Protein AF-A0A3D0ZNX6-F1 (afdb_monomer_lite)

Secondary structure (DSSP, 8-state):
-HHHHHHHHHHHHHHHT-PPPPHHHHHHHHHHHHHHHHHHHHHHHHHHHHHHHHHHHHHHHHTHHHHHHHHHHHHHTTSHHHHHHSSTTTHHHHHHHHHHHHTTTSHHHHHHHHHHHHHHHHHHHHHHHHHHHHHHHHHHHHHHHHHHHHHHHSSTT-THHHHHHHHHHHHHHHHHHHHHHHHHHHHHHHHHHHHHHTT--SSHHHHHHHHHHHHHHHHHHHHHHTHHHHHHHHTT-S----

Sequence (242 aa):
YALMAIILLYTGIIIILRRKISSQLVVSVQYALPRIIIAIILITFSYPIGATIGSLGWTLFKSNWAIAESIFRDSFAGTAIADTLAQGGALRLWATMIPLISLTGTGPIFLLAIVAIVIIYLVAGLIFNFKAIIIYIKIILSILTAPLEFALGAVPGNDDKIKGWFMRMGKYTLTLFGMGIILPLGTIIAMFVALDYAVETAGVGVLLSMAMPIFIILYCFGIGIGMEKRIEDFMGTGQKKR

pLDDT: mean 74.08, std 14.45, range [34.47, 95.25]

Organism: NCBI:txid2053526

Structure (mmCIF, N/CA/C/O backbone):
data_AF-A0A3D0ZNX6-F1
#
_entry.id   AF-A0A3D0ZNX6-F1
#
loop_
_atom_site.group_PDB
_atom_site.id
_atom_site.type_symbol
_atom_site.label_atom_id
_atom_site.label_alt_id
_atom_site.label_comp_id
_atom_site.label_asym_id
_atom_site.label_entity_id
_atom_site.label_seq_id
_atom_site.pdbx_PDB_ins_code
_atom_site.Cartn_x
_atom_site.Cartn_y
_atom_site.Cartn_z
_atom_site.occupancy
_atom_site.B_iso_or_equiv
_atom_site.auth_seq_id
_atom_site.auth_comp_id
_atom_site.auth_asym_id
_atom_site.auth_atom_id
_atom_site.pdbx_PDB_model_num
ATOM 1 N N . TYR A 1 1 ? -28.488 2.470 8.999 1.00 50.84 1 TYR A N 1
ATOM 2 C CA . TYR A 1 1 ? -29.253 2.967 10.162 1.00 50.84 1 TYR A CA 1
ATOM 3 C C . TYR A 1 1 ? -30.216 1.930 10.736 1.00 50.84 1 TYR A C 1
ATOM 5 O O . TYR A 1 1 ? -30.032 1.586 11.893 1.00 50.84 1 TYR A O 1
ATOM 13 N N . ALA A 1 2 ? -31.145 1.350 9.962 1.00 69.44 2 ALA A N 1
ATOM 14 C CA . ALA A 1 2 ? -32.095 0.341 10.470 1.00 69.44 2 ALA A CA 1
ATOM 15 C C . ALA A 1 2 ? -31.433 -0.882 11.147 1.00 69.44 2 ALA A C 1
ATOM 17 O O . ALA A 1 2 ? -31.821 -1.270 12.241 1.00 69.44 2 ALA A O 1
ATOM 18 N N . LEU A 1 3 ? -30.367 -1.436 10.558 1.00 63.94 3 LEU A N 1
ATOM 19 C CA . LEU A 1 3 ? -29.654 -2.588 11.131 1.00 63.94 3 LEU A CA 1
ATOM 20 C C . LEU A 1 3 ? -28.901 -2.247 12.436 1.00 63.94 3 LEU A C 1
ATOM 22 O O . LEU A 1 3 ? -28.866 -3.043 13.365 1.00 63.94 3 LEU A O 1
ATOM 26 N N . MET A 1 4 ? -28.366 -1.027 12.536 1.00 48.16 4 MET A N 1
ATOM 27 C CA . MET A 1 4 ? -27.718 -0.497 13.748 1.00 48.16 4 MET A CA 1
ATOM 28 C C . MET A 1 4 ? -28.746 -0.245 14.862 1.00 48.16 4 MET A C 1
ATOM 30 O O . MET A 1 4 ? -28.495 -0.566 16.019 1.00 48.16 4 MET A O 1
ATOM 34 N N . ALA A 1 5 ? -29.933 0.253 14.499 1.00 72.31 5 ALA A N 1
ATOM 35 C CA . ALA A 1 5 ? -31.047 0.438 15.422 1.00 72.31 5 ALA A CA 1
ATOM 36 C C . ALA A 1 5 ? -31.546 -0.900 15.993 1.00 72.31 5 ALA A C 1
ATOM 38 O O . ALA A 1 5 ? -31.798 -0.986 17.189 1.00 72.31 5 ALA A O 1
ATOM 39 N N . ILE A 1 6 ? -31.613 -1.958 15.176 1.00 77.38 6 ILE A N 1
ATOM 40 C CA . ILE A 1 6 ? -32.002 -3.304 15.630 1.00 77.38 6 ILE A CA 1
ATOM 41 C C . ILE A 1 6 ? -30.975 -3.881 16.616 1.00 77.38 6 ILE A C 1
ATOM 43 O O . ILE A 1 6 ? -31.360 -4.441 17.640 1.00 77.38 6 ILE A O 1
ATOM 47 N N . ILE A 1 7 ? -29.675 -3.713 16.352 1.00 62.00 7 ILE A N 1
ATOM 48 C CA . ILE A 1 7 ? -28.613 -4.199 17.248 1.00 62.00 7 ILE A CA 1
ATOM 49 C C . ILE A 1 7 ? -28.631 -3.441 18.585 1.00 62.00 7 ILE A C 1
ATOM 51 O O . ILE A 1 7 ? -28.531 -4.079 19.629 1.00 62.00 7 ILE A O 1
ATOM 55 N N . LEU A 1 8 ? -28.810 -2.114 18.566 1.00 57.81 8 LEU A N 1
ATOM 56 C CA . LEU A 1 8 ? -28.917 -1.281 19.774 1.00 57.81 8 LEU A CA 1
ATOM 57 C C . LEU A 1 8 ? -30.192 -1.560 20.583 1.00 57.81 8 LEU A C 1
ATOM 59 O O . LEU A 1 8 ? -30.163 -1.553 21.812 1.00 57.81 8 LEU A O 1
ATOM 63 N N . LEU A 1 9 ? -31.305 -1.843 19.905 1.00 73.25 9 LEU A N 1
ATOM 64 C CA . LEU A 1 9 ? -32.550 -2.260 20.546 1.00 73.25 9 LEU A CA 1
ATOM 65 C C . LEU A 1 9 ? -32.371 -3.621 21.232 1.00 73.25 9 LEU A C 1
ATOM 67 O O . LEU A 1 9 ? -32.744 -3.782 22.390 1.00 73.25 9 LEU A O 1
ATOM 71 N N . TYR A 1 10 ? -31.746 -4.582 20.550 1.00 76.06 10 TYR A N 1
ATOM 72 C CA . TYR A 1 10 ? -31.490 -5.913 21.098 1.00 76.06 10 TYR A CA 1
ATOM 73 C C . TYR A 1 10 ? -30.548 -5.877 22.311 1.00 76.06 10 TYR A C 1
ATOM 75 O O . TYR A 1 10 ? -30.841 -6.490 23.340 1.00 76.06 10 TYR A O 1
ATOM 83 N N . THR A 1 11 ? -29.449 -5.119 22.240 1.00 56.16 11 THR A N 1
ATOM 84 C CA . THR A 1 11 ? -28.542 -4.947 23.385 1.00 56.16 11 THR A CA 1
ATOM 85 C C . THR A 1 11 ? -29.212 -4.191 24.534 1.00 56.16 11 THR A C 1
ATOM 87 O O . THR A 1 11 ? -29.047 -4.592 25.686 1.00 56.16 11 THR A O 1
ATOM 90 N N . GLY A 1 12 ? -30.039 -3.179 24.249 1.00 60.84 12 GLY A N 1
ATOM 91 C CA . GLY A 1 12 ? -30.856 -2.484 25.250 1.00 60.84 12 GLY A CA 1
ATOM 92 C C . GLY A 1 12 ? -31.850 -3.407 25.966 1.00 60.84 12 GLY A C 1
ATOM 93 O O . GLY A 1 12 ? -31.945 -3.378 27.192 1.00 60.84 12 GLY A O 1
ATOM 94 N N . ILE A 1 13 ? -32.526 -4.291 25.226 1.00 69.88 13 ILE A N 1
ATOM 95 C CA . ILE A 1 13 ? -33.452 -5.290 25.785 1.00 69.88 13 ILE A CA 1
ATOM 96 C C . ILE A 1 13 ? -32.710 -6.272 26.704 1.00 69.88 13 ILE A C 1
ATOM 98 O O . ILE A 1 13 ? -33.190 -6.572 27.797 1.00 69.88 13 ILE A O 1
ATOM 102 N N . ILE A 1 14 ? -31.514 -6.730 26.322 1.00 66.44 14 ILE A N 1
ATOM 103 C CA . ILE A 1 14 ? -30.692 -7.612 27.168 1.00 66.44 14 ILE A CA 1
ATOM 104 C C . ILE A 1 14 ? -30.277 -6.922 28.476 1.00 66.44 14 ILE A C 1
ATOM 106 O O . ILE A 1 14 ? -30.290 -7.562 29.530 1.00 66.44 14 ILE A O 1
ATOM 110 N N . ILE A 1 15 ? -29.943 -5.629 28.426 1.00 62.28 15 ILE A N 1
ATOM 111 C CA . ILE A 1 15 ? -29.580 -4.838 29.612 1.00 62.28 15 ILE A CA 1
ATOM 112 C C . ILE A 1 15 ? -30.784 -4.683 30.556 1.00 62.28 15 ILE A C 1
ATOM 114 O O . ILE A 1 15 ? -30.644 -4.860 31.769 1.00 62.28 15 ILE A O 1
ATOM 118 N N . ILE A 1 16 ? -31.975 -4.409 30.012 1.00 65.38 16 ILE A N 1
ATOM 119 C CA . ILE A 1 16 ? -33.221 -4.261 30.787 1.00 65.38 16 ILE A CA 1
ATOM 120 C C . ILE A 1 16 ? -33.618 -5.581 31.460 1.00 65.38 16 ILE A C 1
ATOM 122 O O . ILE A 1 16 ? -34.095 -5.580 32.594 1.00 65.38 16 ILE A O 1
ATOM 126 N N . LEU A 1 17 ? -33.370 -6.719 30.807 1.00 57.75 17 LEU A N 1
ATOM 127 C CA . LEU A 1 17 ? -33.814 -8.027 31.288 1.00 57.75 17 LEU A CA 1
ATOM 128 C C . LEU A 1 17 ? -33.032 -8.597 32.485 1.00 57.75 17 LEU A C 1
ATOM 130 O O . LEU A 1 17 ? -33.346 -9.715 32.886 1.00 57.75 17 LEU A O 1
ATOM 134 N N . ARG A 1 18 ? -32.063 -7.867 33.075 1.00 52.03 18 ARG A N 1
ATOM 135 C CA . ARG A 1 18 ? -31.345 -8.180 34.342 1.00 52.03 18 ARG A CA 1
ATOM 136 C C . ARG A 1 18 ? -31.265 -9.682 34.677 1.00 52.03 18 ARG A C 1
ATOM 138 O O . ARG A 1 18 ? -31.595 -10.130 35.779 1.00 52.03 18 ARG A O 1
ATOM 145 N N . ARG A 1 19 ? -30.835 -10.490 33.704 1.00 62.06 19 ARG A N 1
ATOM 146 C CA . ARG A 1 19 ? -30.757 -11.944 33.867 1.00 62.06 19 ARG A CA 1
ATOM 147 C C . ARG A 1 19 ? -29.716 -12.221 34.952 1.00 62.06 19 ARG A C 1
ATOM 149 O O . ARG A 1 19 ? -28.614 -11.689 34.865 1.00 62.06 19 ARG A O 1
ATOM 156 N N . LYS A 1 20 ? -30.085 -12.979 35.995 1.00 49.09 20 LYS A N 1
ATOM 157 C CA . LYS A 1 20 ? -29.263 -13.174 37.205 1.00 49.09 20 LYS A CA 1
ATOM 158 C C . LYS A 1 20 ? -27.831 -13.576 36.829 1.00 49.09 20 LYS A C 1
ATOM 160 O O . LYS A 1 20 ? -27.605 -14.594 36.183 1.00 49.09 20 LYS A O 1
ATOM 165 N N . ILE A 1 21 ? -26.894 -12.723 37.224 1.00 53.75 21 ILE A N 1
ATOM 166 C CA . ILE A 1 21 ? -25.475 -12.765 36.879 1.00 53.75 21 ILE A CA 1
ATOM 167 C C . ILE A 1 21 ? -24.771 -13.682 37.891 1.00 53.75 21 ILE A C 1
ATOM 169 O O . ILE A 1 21 ? -24.850 -13.441 39.094 1.00 53.75 21 ILE A O 1
ATOM 173 N N . SER A 1 22 ? -24.121 -14.756 37.425 1.00 54.88 22 SER A N 1
ATOM 174 C CA . SER A 1 22 ? -23.277 -15.614 38.272 1.00 54.88 22 SER A CA 1
ATOM 175 C C . SER A 1 22 ? -22.062 -14.831 38.792 1.00 54.88 22 SER A C 1
ATOM 177 O O . SER A 1 22 ? -21.595 -13.901 38.141 1.00 54.88 22 SER A O 1
ATOM 179 N N . SER A 1 23 ? -21.507 -15.202 39.951 1.00 54.50 23 SER A N 1
ATOM 180 C CA . SER A 1 23 ? -20.355 -14.512 40.575 1.00 54.50 23 SER A CA 1
ATOM 181 C C . SER A 1 23 ? -19.142 -14.331 39.631 1.00 54.50 23 SER A C 1
ATOM 183 O O . SER A 1 23 ? -18.467 -13.306 39.648 1.00 54.50 23 SER A O 1
ATOM 185 N N . GLN A 1 24 ? -18.924 -15.267 38.703 1.00 57.41 24 GLN A N 1
ATOM 186 C CA . GLN A 1 24 ? -17.874 -15.177 37.673 1.00 57.41 24 GLN A CA 1
ATOM 187 C C . GLN A 1 24 ? -18.108 -14.050 36.650 1.00 57.41 24 GLN A C 1
ATOM 189 O O . GLN A 1 24 ? -17.171 -13.482 36.091 1.00 57.41 24 GLN A O 1
ATOM 194 N N . LEU A 1 25 ? -19.367 -13.698 36.418 1.00 59.94 25 LEU A N 1
ATOM 195 C CA . LEU A 1 25 ? -19.798 -12.706 35.441 1.00 59.94 25 LEU A CA 1
ATOM 196 C C . LEU A 1 25 ? -19.647 -11.284 36.036 1.00 59.94 25 LEU A C 1
ATOM 198 O O . LEU A 1 25 ? -19.351 -10.345 35.307 1.00 59.94 25 LEU A O 1
ATOM 202 N N . VAL A 1 26 ? -19.669 -11.142 37.370 1.00 58.53 26 VAL A N 1
ATOM 203 C CA . VAL A 1 26 ? -19.284 -9.907 38.086 1.00 58.53 26 VAL A CA 1
ATOM 204 C C . VAL A 1 26 ? -17.797 -9.582 37.894 1.00 58.53 26 VAL A C 1
ATOM 206 O O . VAL A 1 26 ? -17.447 -8.431 37.642 1.00 58.53 26 VAL A O 1
ATOM 209 N N . VAL A 1 27 ? -16.925 -10.592 37.944 1.00 63.56 27 VAL A N 1
ATOM 210 C CA . VAL A 1 27 ? -15.477 -10.431 37.721 1.00 63.56 27 VAL A CA 1
ATOM 211 C C . VAL A 1 27 ? -15.177 -10.108 36.250 1.00 63.56 27 VAL A C 1
ATOM 213 O O . VAL A 1 27 ? -14.396 -9.207 35.955 1.00 63.56 27 VAL A O 1
ATOM 216 N N . SER A 1 28 ? -15.866 -10.764 35.310 1.00 68.12 28 SER A N 1
ATOM 217 C CA . SER A 1 28 ? -15.744 -10.468 33.873 1.00 68.12 28 SER A CA 1
ATOM 218 C C . SER A 1 28 ? -16.212 -9.048 33.512 1.00 68.12 28 SER A C 1
ATOM 220 O O . SER A 1 28 ? -15.553 -8.359 32.733 1.00 68.12 28 SER A O 1
ATOM 222 N N . VAL A 1 29 ? -17.296 -8.565 34.130 1.00 65.62 29 VAL A N 1
ATOM 223 C CA . VAL A 1 29 ? -17.786 -7.185 33.956 1.00 65.62 29 VAL A CA 1
ATOM 224 C C . VAL A 1 29 ? -16.805 -6.158 34.533 1.00 65.62 29 VAL A C 1
ATOM 226 O O . VAL A 1 29 ? -16.583 -5.118 33.915 1.00 65.62 29 VAL A O 1
ATOM 229 N N . GLN A 1 30 ? -16.163 -6.450 35.668 1.00 70.12 30 GLN A N 1
ATOM 230 C CA . GLN A 1 30 ? -15.133 -5.573 36.240 1.00 70.12 30 GLN A CA 1
ATOM 231 C C . GLN A 1 30 ? -13.901 -5.455 35.333 1.00 70.12 30 GLN A C 1
ATOM 233 O O . GLN A 1 30 ? -13.400 -4.350 35.132 1.00 70.12 30 GLN A O 1
ATOM 238 N N . TYR A 1 31 ? -13.458 -6.549 34.708 1.00 72.94 31 TYR A N 1
ATOM 239 C CA . TYR A 1 31 ? -12.389 -6.495 33.702 1.00 72.94 31 TYR A CA 1
ATOM 240 C C . TYR A 1 31 ? -12.813 -5.798 32.397 1.00 72.94 31 TYR A C 1
ATOM 242 O O . TYR A 1 31 ? -11.963 -5.291 31.665 1.00 72.94 31 TYR A O 1
ATOM 250 N N . ALA A 1 32 ? -14.116 -5.721 32.110 1.00 70.88 32 ALA A N 1
ATOM 251 C CA . ALA A 1 32 ? -14.643 -5.013 30.946 1.00 70.88 32 ALA A CA 1
ATOM 252 C C . ALA A 1 32 ? -14.723 -3.486 31.142 1.00 70.88 32 ALA A C 1
ATOM 254 O O . ALA A 1 32 ? -14.666 -2.752 30.156 1.00 70.88 32 ALA A O 1
ATOM 255 N N . LEU A 1 33 ? -14.801 -2.986 32.383 1.00 76.00 33 LEU A N 1
ATOM 256 C CA . LEU A 1 33 ? -14.947 -1.552 32.684 1.00 76.00 33 LEU A CA 1
ATOM 257 C C . LEU A 1 33 ? -13.854 -0.667 32.050 1.00 76.00 33 LEU A C 1
ATOM 259 O O . LEU A 1 33 ? -14.207 0.260 31.317 1.00 76.00 33 LEU A O 1
ATOM 263 N N . PRO A 1 34 ? -12.546 -0.949 32.231 1.00 78.44 34 PRO A N 1
ATOM 264 C CA . PRO A 1 34 ? -11.485 -0.159 31.599 1.00 78.44 34 PRO A CA 1
ATOM 265 C C . PRO A 1 34 ? -11.570 -0.169 30.068 1.00 78.44 34 PRO A C 1
ATOM 267 O O . PRO A 1 34 ? -11.257 0.815 29.399 1.00 78.44 34 PRO A O 1
ATOM 270 N N . ARG A 1 35 ? -12.026 -1.283 29.492 1.00 77.25 35 ARG A N 1
ATOM 271 C CA . ARG A 1 35 ? -12.114 -1.463 28.044 1.00 77.25 35 ARG A CA 1
ATOM 272 C C . ARG A 1 35 ? -13.291 -0.725 27.428 1.00 77.25 35 ARG A C 1
ATOM 274 O O . ARG A 1 35 ? -13.143 -0.169 26.344 1.00 77.25 35 ARG A O 1
ATOM 281 N N . ILE A 1 36 ? -14.434 -0.697 28.108 1.00 80.94 36 ILE A N 1
ATOM 282 C CA . ILE A 1 36 ? -15.599 0.081 27.676 1.00 80.94 36 ILE A CA 1
ATOM 283 C C . ILE A 1 36 ? -15.207 1.557 27.531 1.00 80.94 36 ILE A C 1
ATOM 285 O O . ILE A 1 36 ? -15.558 2.181 26.532 1.00 80.94 36 ILE A O 1
ATOM 289 N N . ILE A 1 37 ? -14.401 2.084 28.459 1.00 85.56 37 ILE A N 1
ATOM 290 C CA . ILE A 1 37 ? -13.878 3.457 28.389 1.00 85.56 37 ILE A CA 1
ATOM 291 C C . ILE A 1 37 ? -13.043 3.661 27.114 1.00 85.56 37 ILE A C 1
ATOM 293 O O . ILE A 1 37 ? -13.294 4.599 26.357 1.00 85.56 37 ILE A O 1
ATOM 297 N N . ILE A 1 38 ? -12.099 2.757 26.826 1.00 84.19 38 ILE A N 1
ATOM 298 C CA . ILE A 1 38 ? -11.270 2.820 25.608 1.00 84.19 38 ILE A CA 1
ATOM 299 C C . ILE A 1 38 ? -12.138 2.742 24.344 1.00 84.19 38 ILE A C 1
ATOM 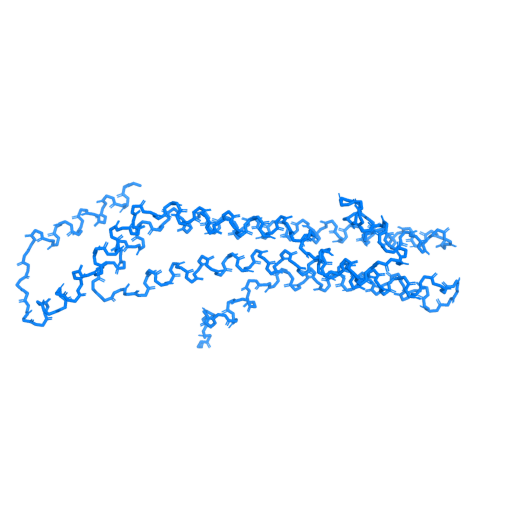301 O O . ILE A 1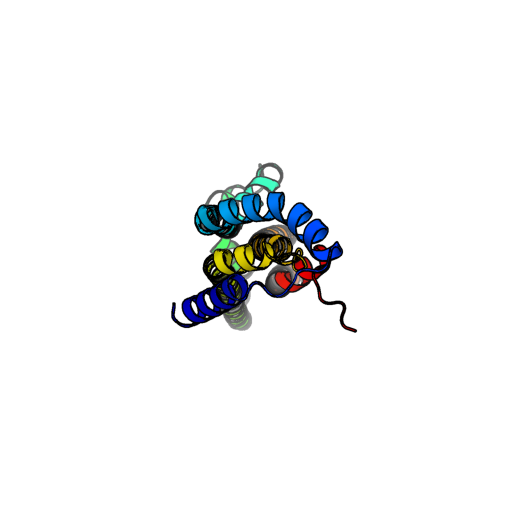 38 ? -11.924 3.498 23.397 1.00 84.19 38 ILE A O 1
ATOM 305 N N . ALA A 1 39 ? -13.136 1.860 24.320 1.00 85.12 39 ALA A N 1
ATOM 306 C CA . ALA A 1 39 ? -14.018 1.694 23.174 1.00 85.12 39 ALA A CA 1
ATOM 307 C C . ALA A 1 39 ? -14.881 2.937 22.912 1.00 85.12 39 ALA A C 1
ATOM 309 O O . ALA A 1 39 ? -15.035 3.321 21.759 1.00 85.12 39 AL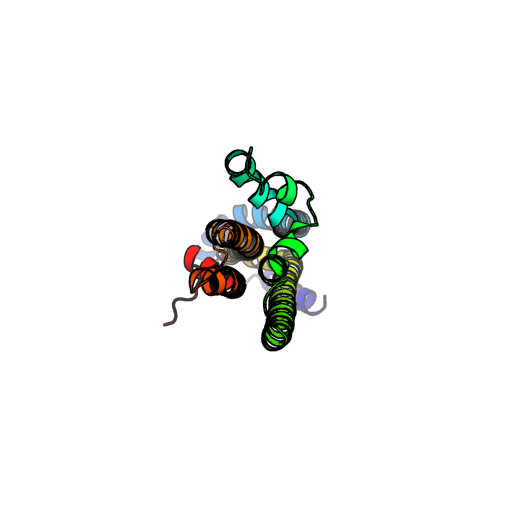A A O 1
ATOM 310 N N . ILE A 1 40 ? -15.396 3.606 23.947 1.00 85.31 40 ILE A N 1
ATOM 311 C CA . ILE A 1 40 ? -16.170 4.852 23.798 1.00 85.31 40 ILE A CA 1
ATOM 312 C C . ILE A 1 40 ? -15.311 5.960 23.175 1.00 85.31 40 ILE A C 1
ATOM 314 O O . ILE A 1 40 ? -15.753 6.657 22.255 1.00 85.31 40 ILE A O 1
ATOM 318 N N . ILE A 1 41 ? -14.061 6.088 23.624 1.00 89.19 41 ILE A N 1
ATOM 319 C CA . ILE A 1 41 ? -13.098 7.021 23.029 1.00 89.19 41 ILE A CA 1
ATOM 320 C C . ILE A 1 41 ? -12.858 6.645 21.559 1.00 89.19 41 ILE A C 1
ATOM 322 O O . ILE A 1 41 ? -13.001 7.491 20.676 1.00 89.19 41 ILE A O 1
ATOM 326 N N . LEU A 1 42 ? -12.578 5.371 21.269 1.00 89.31 42 LEU A N 1
ATOM 327 C CA . LEU A 1 42 ? -12.341 4.889 19.905 1.00 89.31 42 LEU A CA 1
ATOM 328 C C . LEU A 1 42 ? -13.549 5.064 18.982 1.00 89.31 42 LEU A C 1
ATOM 330 O O . LEU A 1 42 ? -13.359 5.375 17.813 1.00 89.31 42 LEU A O 1
ATOM 334 N N . ILE A 1 43 ? -14.779 4.904 19.471 1.00 88.06 43 ILE A N 1
ATOM 335 C CA . ILE A 1 43 ? -16.003 5.151 18.696 1.00 88.06 43 ILE A CA 1
ATOM 336 C C . ILE A 1 43 ? -16.058 6.619 18.269 1.00 88.06 43 ILE A C 1
ATOM 338 O O . ILE A 1 43 ? -16.267 6.906 17.090 1.00 88.06 43 ILE A O 1
ATOM 342 N N . THR A 1 44 ? -15.801 7.533 19.205 1.00 90.56 44 THR A N 1
ATOM 343 C CA . THR A 1 44 ? -15.838 8.984 18.968 1.00 90.56 44 THR A CA 1
ATOM 344 C C . THR A 1 44 ? -14.745 9.421 17.988 1.00 90.56 44 THR A C 1
ATOM 346 O O . THR A 1 44 ? -15.001 10.195 17.069 1.00 90.56 44 THR A O 1
ATOM 349 N N . PHE A 1 45 ? -13.537 8.866 18.126 1.00 92.00 45 PHE A N 1
ATOM 350 C CA . PHE A 1 45 ? -12.388 9.171 17.265 1.00 92.00 45 PHE A CA 1
ATOM 351 C C . PHE A 1 45 ? -12.228 8.231 16.061 1.00 92.00 45 PHE A C 1
ATOM 353 O O . PHE A 1 45 ? -11.249 8.341 15.322 1.00 92.00 45 PHE A O 1
ATOM 360 N N . SER A 1 46 ? -13.182 7.334 15.816 1.00 89.31 46 SER A N 1
ATOM 361 C CA . SER A 1 46 ? -13.075 6.303 14.776 1.00 89.31 46 SER A CA 1
ATOM 362 C C . SER A 1 46 ? -12.881 6.889 13.380 1.00 89.31 46 SER A C 1
ATOM 364 O O . SER A 1 46 ? -12.015 6.434 12.633 1.00 89.31 46 SER A O 1
ATOM 366 N N . TYR A 1 47 ? -13.644 7.932 13.046 1.00 91.12 47 TYR A N 1
ATOM 367 C CA . TYR A 1 47 ? -13.549 8.605 11.758 1.00 91.12 47 TYR A CA 1
ATOM 368 C C . TYR A 1 47 ? -12.227 9.373 11.602 1.00 91.12 47 TYR A C 1
ATOM 370 O O . TYR A 1 47 ? -11.535 9.105 10.623 1.00 91.12 47 TYR A O 1
ATOM 378 N N . PRO A 1 48 ? -11.801 10.241 12.546 1.00 94.44 48 PRO A N 1
ATOM 379 C CA . PRO A 1 48 ? -10.482 10.871 12.482 1.00 94.44 48 PRO A CA 1
ATOM 380 C C . PRO A 1 48 ? -9.323 9.877 12.344 1.00 94.44 48 PRO A C 1
ATOM 382 O O . PRO A 1 48 ? -8.491 10.042 11.458 1.00 94.44 48 PRO A O 1
ATOM 385 N N . ILE A 1 49 ? -9.280 8.823 13.167 1.00 93.94 49 ILE A N 1
ATOM 386 C CA . ILE A 1 49 ? -8.204 7.816 13.130 1.00 93.94 49 ILE A CA 1
ATOM 387 C C . ILE A 1 49 ? -8.239 7.040 11.810 1.00 93.94 49 ILE A C 1
ATOM 389 O O . ILE A 1 49 ? -7.217 6.816 11.166 1.00 93.94 49 ILE A O 1
ATOM 393 N N . GLY A 1 50 ? -9.429 6.621 11.390 1.00 93.88 50 GLY A N 1
ATOM 394 C CA . GLY A 1 50 ? -9.610 5.922 10.129 1.00 93.88 50 GLY A CA 1
ATOM 395 C C . GLY A 1 50 ? -9.174 6.768 8.932 1.00 93.88 50 GLY A C 1
ATOM 396 O O . GLY A 1 50 ? -8.446 6.284 8.064 1.00 93.88 50 GLY A O 1
ATOM 397 N N . ALA A 1 51 ? -9.576 8.039 8.910 1.00 93.56 51 ALA A N 1
ATOM 398 C CA . ALA A 1 51 ? -9.255 8.985 7.851 1.00 93.56 51 ALA A CA 1
ATOM 399 C C . ALA A 1 51 ? -7.759 9.307 7.790 1.00 93.56 51 ALA A C 1
ATOM 401 O O . ALA A 1 51 ? -7.230 9.392 6.686 1.00 93.56 51 ALA A O 1
ATOM 402 N N . THR A 1 52 ? -7.062 9.438 8.925 1.00 95.25 52 THR A N 1
ATOM 403 C CA . THR A 1 52 ? -5.606 9.673 8.936 1.00 95.25 52 THR A CA 1
ATOM 404 C C . THR A 1 52 ? -4.825 8.463 8.437 1.00 95.25 52 THR A C 1
ATOM 406 O O . THR A 1 52 ? -3.903 8.617 7.640 1.00 95.25 52 THR A O 1
ATOM 409 N N . ILE A 1 53 ? -5.212 7.247 8.832 1.00 94.94 53 ILE A N 1
ATOM 410 C CA . ILE A 1 53 ? -4.578 6.022 8.323 1.00 94.94 53 ILE A CA 1
ATOM 411 C C . ILE A 1 53 ? -4.854 5.864 6.819 1.00 94.94 53 ILE A C 1
ATOM 413 O O . ILE A 1 53 ? -3.947 5.576 6.038 1.00 94.94 53 ILE A O 1
ATOM 417 N N . GLY A 1 54 ? -6.097 6.097 6.391 1.00 93.88 54 GLY A N 1
ATOM 418 C CA . GLY A 1 54 ? -6.476 6.015 4.983 1.00 93.88 54 GLY A CA 1
ATOM 419 C C . GLY A 1 54 ? -5.804 7.076 4.111 1.00 93.88 54 GLY A C 1
ATOM 420 O O . GLY A 1 54 ? -5.342 6.766 3.009 1.00 93.88 54 GLY A O 1
ATOM 421 N N . SER A 1 55 ? -5.706 8.315 4.599 1.00 93.38 55 SER A N 1
ATOM 422 C CA . SER A 1 55 ? -5.022 9.400 3.893 1.00 93.38 55 SER A CA 1
ATOM 423 C C . SER A 1 55 ? -3.519 9.155 3.821 1.00 93.38 55 SER A C 1
ATOM 425 O O . SER A 1 55 ? -2.931 9.398 2.767 1.00 93.38 55 SER A O 1
ATOM 427 N N . LEU A 1 56 ? -2.912 8.594 4.872 1.00 93.44 56 LEU A N 1
ATOM 428 C CA . LEU A 1 56 ? -1.519 8.156 4.859 1.00 93.44 56 LEU A CA 1
ATOM 429 C C . LEU A 1 56 ? -1.300 7.093 3.779 1.00 93.44 56 LEU A C 1
ATOM 431 O O . LEU A 1 56 ? -0.430 7.266 2.932 1.00 93.44 56 LEU A O 1
ATOM 435 N N . GLY A 1 57 ? -2.122 6.040 3.743 1.00 90.75 57 GLY A N 1
ATOM 436 C CA . GLY A 1 57 ? -2.005 4.982 2.733 1.00 90.75 57 GLY A CA 1
ATOM 437 C C . GLY A 1 57 ? -2.117 5.504 1.301 1.00 90.75 57 GLY A C 1
ATOM 438 O O . GLY A 1 57 ? -1.330 5.127 0.433 1.00 90.75 57 GLY A O 1
ATOM 439 N N . TRP A 1 58 ? -3.050 6.424 1.054 1.00 90.88 58 TRP A N 1
ATOM 440 C CA . TRP A 1 58 ? -3.215 7.034 -0.264 1.00 90.88 58 TRP A CA 1
ATOM 441 C C . TRP A 1 58 ? -2.084 8.001 -0.632 1.00 90.88 58 TRP A C 1
ATOM 443 O O . TRP A 1 58 ? -1.618 8.006 -1.771 1.00 90.88 58 TRP A O 1
ATOM 453 N N . THR A 1 59 ? -1.614 8.797 0.328 1.00 90.12 59 THR A N 1
ATOM 454 C CA . THR A 1 59 ? -0.484 9.715 0.128 1.00 90.12 59 THR A CA 1
ATOM 455 C C . THR A 1 59 ? 0.783 8.930 -0.174 1.00 90.12 59 THR A C 1
ATOM 457 O O . THR A 1 59 ? 1.475 9.246 -1.131 1.00 90.12 59 THR A O 1
ATOM 460 N N . LEU A 1 60 ? 1.043 7.848 0.560 1.00 88.75 60 LEU A N 1
ATOM 461 C CA . LEU A 1 60 ? 2.164 6.946 0.303 1.00 88.75 60 LEU A CA 1
ATOM 462 C C . LEU A 1 60 ? 2.089 6.300 -1.088 1.00 88.75 60 LEU A C 1
ATOM 464 O O . LEU A 1 60 ? 3.109 6.176 -1.761 1.00 88.75 60 LEU A O 1
ATOM 468 N N . PHE A 1 61 ? 0.889 5.936 -1.549 1.00 87.06 61 PHE A N 1
ATOM 469 C CA . PHE A 1 61 ? 0.692 5.422 -2.905 1.00 87.06 61 PHE A CA 1
ATOM 470 C C . PHE A 1 61 ? 0.949 6.484 -3.981 1.00 87.06 61 PHE A C 1
ATOM 472 O O . PHE A 1 61 ? 1.593 6.186 -4.980 1.00 87.06 61 PHE A O 1
ATOM 479 N N . LYS A 1 62 ? 0.482 7.724 -3.792 1.00 84.38 62 LYS A N 1
ATOM 480 C CA . LYS A 1 62 ? 0.694 8.817 -4.758 1.00 84.38 62 LYS A CA 1
ATOM 481 C C . LYS A 1 62 ? 2.125 9.353 -4.767 1.00 84.38 62 LYS A C 1
ATOM 483 O O . LYS A 1 62 ? 2.617 9.737 -5.823 1.00 84.38 62 LYS A O 1
ATOM 488 N N . SER A 1 63 ? 2.777 9.377 -3.610 1.00 84.00 63 SER A N 1
ATOM 489 C CA . SER A 1 63 ? 4.155 9.844 -3.439 1.00 84.00 63 SER A CA 1
ATOM 490 C C . SER A 1 63 ? 5.191 8.758 -3.724 1.00 84.00 63 SER A C 1
ATOM 492 O O . SER A 1 63 ? 6.384 9.015 -3.589 1.00 84.00 63 SER A O 1
ATOM 494 N N . ASN A 1 64 ? 4.767 7.556 -4.129 1.00 81.00 64 ASN A N 1
ATOM 495 C CA . ASN A 1 64 ? 5.641 6.416 -4.405 1.00 81.00 64 ASN A CA 1
ATOM 496 C C . ASN A 1 64 ? 6.827 6.756 -5.317 1.00 81.00 64 ASN A C 1
ATOM 498 O O . ASN A 1 64 ? 7.934 6.274 -5.096 1.00 81.00 64 ASN A O 1
ATOM 502 N N . TRP A 1 65 ? 6.593 7.601 -6.317 1.00 75.25 65 TRP A N 1
ATOM 503 C CA . TRP A 1 65 ? 7.587 7.997 -7.294 1.00 75.25 65 TRP A CA 1
ATOM 504 C C . TRP A 1 65 ? 8.657 8.899 -6.681 1.00 75.25 65 TRP A C 1
ATOM 506 O O . TRP A 1 65 ? 9.841 8.614 -6.802 1.00 75.25 65 TRP A O 1
ATOM 516 N N . ALA A 1 66 ? 8.233 9.929 -5.947 1.00 79.06 66 ALA A N 1
ATOM 517 C CA . ALA A 1 66 ? 9.137 10.833 -5.242 1.00 79.06 66 ALA A CA 1
ATOM 518 C C . ALA A 1 66 ? 9.945 10.096 -4.163 1.00 79.06 66 ALA A C 1
ATOM 520 O O . ALA A 1 66 ? 11.133 10.352 -3.990 1.00 79.06 66 ALA A O 1
ATOM 521 N N . ILE A 1 67 ? 9.316 9.145 -3.463 1.00 81.62 67 ILE A N 1
ATOM 522 C CA . ILE A 1 67 ? 9.992 8.306 -2.468 1.00 81.62 67 ILE A CA 1
ATOM 523 C C . ILE A 1 67 ? 11.071 7.458 -3.147 1.00 81.62 67 ILE A C 1
ATOM 525 O O . ILE A 1 67 ? 12.218 7.473 -2.708 1.00 81.62 67 ILE A O 1
ATOM 529 N N . ALA A 1 68 ? 10.734 6.755 -4.229 1.00 78.19 68 ALA A N 1
ATOM 530 C CA . ALA A 1 68 ? 11.701 5.936 -4.948 1.00 78.19 68 ALA A CA 1
ATOM 531 C C . ALA A 1 68 ? 12.847 6.775 -5.526 1.00 78.19 68 ALA A C 1
ATOM 533 O O . ALA A 1 68 ? 14.002 6.421 -5.339 1.00 78.19 68 ALA A O 1
ATOM 534 N N . GLU A 1 69 ? 12.560 7.917 -6.147 1.00 73.62 69 GLU A N 1
ATOM 535 C CA . GLU A 1 69 ? 13.591 8.825 -6.657 1.00 73.62 69 GLU A CA 1
ATOM 536 C C . GLU A 1 69 ? 14.522 9.315 -5.541 1.00 73.62 69 GLU A C 1
ATOM 538 O O . GLU A 1 69 ? 15.741 9.252 -5.682 1.00 73.62 69 GLU A O 1
ATOM 543 N N . SER A 1 70 ? 13.967 9.728 -4.397 1.00 76.75 70 SER A N 1
ATOM 544 C CA . SER A 1 70 ? 14.758 10.245 -3.275 1.00 76.75 70 SER A CA 1
ATOM 545 C C . SER A 1 70 ? 15.759 9.233 -2.706 1.00 76.75 70 SER A C 1
ATOM 547 O O . SER A 1 70 ? 16.837 9.634 -2.280 1.00 76.75 70 SER A O 1
ATOM 549 N N . ILE A 1 71 ? 15.438 7.933 -2.738 1.00 79.88 71 ILE A N 1
ATOM 550 C CA . ILE A 1 71 ? 16.314 6.862 -2.232 1.00 79.88 71 ILE A CA 1
ATOM 551 C C . ILE A 1 71 ? 17.542 6.677 -3.126 1.00 79.88 71 ILE A C 1
ATOM 553 O O . ILE A 1 71 ? 18.620 6.361 -2.631 1.00 79.88 71 ILE A O 1
ATOM 557 N N . PHE A 1 72 ? 17.388 6.873 -4.433 1.00 72.69 72 PHE A N 1
ATOM 558 C CA . PHE A 1 72 ? 18.454 6.632 -5.403 1.00 72.69 72 PHE A CA 1
ATOM 559 C C . PHE A 1 72 ? 19.076 7.930 -5.942 1.00 72.69 72 PHE A C 1
ATOM 561 O O . PHE A 1 72 ? 20.007 7.860 -6.738 1.00 72.69 72 PHE A O 1
ATOM 568 N N . ARG A 1 73 ? 18.615 9.113 -5.505 1.00 72.44 73 ARG A N 1
ATOM 569 C CA . ARG A 1 73 ? 19.053 10.425 -6.019 1.00 72.44 73 ARG A CA 1
ATOM 570 C C . ARG A 1 73 ? 20.573 10.576 -6.058 1.00 72.44 73 ARG A C 1
ATOM 572 O O . ARG A 1 73 ? 21.120 10.991 -7.074 1.00 72.44 73 ARG A O 1
ATOM 579 N N . ASP A 1 74 ? 21.245 10.187 -4.979 1.00 72.12 74 ASP A N 1
ATOM 580 C CA . ASP A 1 74 ? 22.704 10.282 -4.878 1.00 72.12 74 ASP A CA 1
ATOM 581 C C . ASP A 1 74 ? 23.407 9.208 -5.722 1.00 72.12 74 ASP A C 1
ATOM 583 O O . ASP A 1 74 ? 24.479 9.455 -6.264 1.00 72.12 74 ASP A O 1
ATOM 587 N N . SER A 1 75 ? 22.779 8.042 -5.912 1.00 70.62 75 SER A N 1
ATOM 588 C CA . SER A 1 75 ? 23.258 6.999 -6.831 1.00 70.62 75 SER A CA 1
ATOM 589 C C . SER A 1 75 ? 23.153 7.408 -8.302 1.00 70.62 75 SER A C 1
ATOM 591 O O . SER A 1 75 ? 23.861 6.855 -9.138 1.00 70.62 75 SER A O 1
ATOM 593 N N . PHE A 1 76 ? 22.282 8.365 -8.628 1.00 63.47 76 PHE A N 1
ATOM 594 C CA . PHE A 1 76 ? 22.117 8.873 -9.988 1.00 63.47 76 PHE A CA 1
ATOM 595 C C . PHE A 1 76 ? 22.947 10.121 -10.282 1.00 63.47 76 PHE A C 1
ATOM 597 O O . PHE A 1 76 ? 23.108 10.453 -11.456 1.00 63.47 76 PHE A O 1
ATOM 604 N N . ALA A 1 77 ? 23.466 10.816 -9.267 1.00 64.75 77 ALA A N 1
ATOM 605 C CA . ALA A 1 77 ? 24.200 12.065 -9.442 1.00 64.75 77 ALA A CA 1
ATOM 606 C C . ALA A 1 77 ? 25.366 11.903 -10.442 1.00 64.75 77 ALA A C 1
ATOM 608 O O . ALA A 1 77 ? 26.242 11.062 -10.264 1.00 64.75 77 ALA A O 1
ATOM 609 N N . GLY A 1 78 ? 25.365 12.703 -11.517 1.00 62.84 78 GLY A N 1
ATOM 610 C CA . GLY A 1 78 ? 26.401 12.675 -12.562 1.00 62.84 78 GLY A CA 1
ATOM 611 C C . GLY A 1 78 ? 26.212 11.624 -13.665 1.00 62.84 78 GLY A C 1
ATOM 612 O O . GLY A 1 78 ? 27.035 11.548 -14.573 1.00 62.84 78 GLY A O 1
ATOM 613 N N . THR A 1 79 ? 25.135 10.836 -13.629 1.00 64.19 79 THR A N 1
ATOM 614 C CA . THR A 1 79 ? 24.763 9.917 -14.719 1.00 64.19 79 THR A CA 1
ATOM 615 C C . THR A 1 79 ? 23.786 10.592 -15.689 1.00 64.19 79 THR A C 1
ATOM 617 O O . THR A 1 79 ? 23.012 11.458 -15.282 1.00 64.19 79 THR A O 1
ATOM 620 N N . ALA A 1 80 ? 23.728 10.149 -16.954 1.00 58.72 80 ALA A N 1
ATOM 621 C CA . ALA A 1 80 ? 22.718 10.601 -17.933 1.00 58.72 80 ALA A CA 1
ATOM 622 C C . ALA A 1 80 ? 21.255 10.364 -17.470 1.00 58.72 80 ALA A C 1
ATOM 624 O O . ALA A 1 80 ? 20.295 10.882 -18.042 1.00 58.72 80 ALA A O 1
ATOM 625 N N . ILE A 1 81 ? 21.091 9.582 -16.401 1.00 57.03 81 ILE A N 1
ATOM 626 C CA . ILE A 1 81 ? 19.833 9.240 -15.744 1.00 57.03 81 ILE A CA 1
ATOM 627 C C . ILE A 1 81 ? 19.341 10.395 -14.858 1.00 57.03 81 ILE A C 1
ATOM 629 O O . ILE A 1 81 ? 18.133 10.589 -14.751 1.00 57.03 81 ILE A O 1
ATOM 633 N N . ALA A 1 82 ? 20.244 11.194 -14.271 1.00 58.09 82 ALA A N 1
ATOM 634 C CA . ALA A 1 82 ? 19.911 12.266 -13.325 1.00 58.09 82 ALA A CA 1
ATOM 635 C C . ALA A 1 82 ? 18.974 13.327 -13.925 1.00 58.09 82 ALA A C 1
ATOM 637 O O . ALA A 1 82 ? 17.960 13.667 -13.316 1.00 58.09 82 ALA A O 1
ATOM 638 N N . ASP A 1 83 ? 19.265 13.784 -15.146 1.00 55.41 83 ASP A N 1
ATOM 639 C CA . ASP A 1 83 ? 18.467 14.801 -15.850 1.00 55.41 83 ASP A CA 1
ATOM 640 C C . ASP A 1 83 ? 17.123 14.254 -16.356 1.00 55.41 83 ASP A C 1
ATOM 642 O O . ASP A 1 83 ? 16.133 14.984 -16.467 1.00 55.41 83 ASP A O 1
ATOM 646 N N . THR A 1 84 ? 17.066 12.947 -16.631 1.00 55.78 84 THR A N 1
ATOM 647 C CA . THR A 1 84 ? 15.830 12.254 -17.024 1.00 55.78 84 THR A CA 1
ATOM 648 C C . THR A 1 84 ? 14.934 12.001 -15.809 1.00 55.78 84 THR A C 1
ATOM 650 O O . THR A 1 84 ? 13.706 12.032 -15.925 1.00 55.78 84 THR A O 1
ATOM 653 N N . LEU A 1 85 ? 15.533 11.785 -14.632 1.00 54.53 85 LEU A N 1
ATOM 654 C CA . LEU A 1 85 ? 14.809 11.563 -13.386 1.00 54.53 85 LEU A CA 1
ATOM 655 C C . LEU A 1 85 ? 14.234 12.862 -12.793 1.00 54.53 85 LEU A C 1
ATOM 657 O O . LEU A 1 85 ? 13.088 12.877 -12.347 1.00 54.53 85 LEU A O 1
ATOM 661 N N . ALA A 1 86 ? 14.985 13.964 -12.873 1.00 52.06 86 ALA A N 1
ATOM 662 C CA . ALA A 1 86 ? 14.626 15.258 -12.286 1.00 52.06 86 ALA A CA 1
ATOM 663 C C . ALA A 1 86 ? 13.374 15.932 -12.899 1.00 52.06 86 ALA A C 1
ATOM 665 O O . ALA A 1 86 ? 12.798 16.838 -12.298 1.00 52.06 86 ALA A O 1
ATOM 666 N N . GLN A 1 87 ? 12.901 15.492 -14.072 1.00 54.16 87 GLN A N 1
ATOM 667 C CA . GLN A 1 87 ? 11.712 16.037 -14.751 1.00 54.16 87 GLN A CA 1
ATOM 668 C C . GLN A 1 87 ? 10.394 15.372 -14.304 1.00 54.16 87 GLN A C 1
ATOM 670 O O . GLN A 1 87 ? 9.521 15.098 -15.131 1.00 54.16 87 GLN A O 1
ATOM 675 N N . GLY A 1 88 ? 10.259 15.082 -13.002 1.00 52.84 88 GLY A N 1
ATOM 676 C CA . GLY A 1 88 ? 9.114 14.434 -12.342 1.00 52.84 88 GLY A CA 1
ATOM 677 C C . GLY A 1 88 ? 7.781 14.544 -13.099 1.00 52.84 88 GLY A C 1
ATOM 678 O O . GLY A 1 88 ? 7.112 15.573 -13.087 1.00 52.84 88 GLY A O 1
ATOM 679 N N . GLY A 1 89 ? 7.415 13.456 -13.786 1.00 49.66 89 GLY A N 1
ATOM 680 C CA . GLY A 1 89 ? 6.329 13.398 -14.776 1.00 49.66 89 GLY A CA 1
ATOM 681 C C . GLY A 1 89 ? 6.779 12.735 -16.081 1.00 49.66 89 GLY A C 1
ATOM 682 O O . GLY A 1 89 ? 6.080 11.863 -16.602 1.00 49.66 89 GLY A O 1
ATOM 683 N N . ALA A 1 90 ? 7.997 13.050 -16.526 1.00 43.72 90 ALA A N 1
ATOM 684 C CA . ALA A 1 90 ? 8.645 12.490 -17.708 1.00 43.72 90 ALA A CA 1
ATOM 685 C C . ALA A 1 90 ? 8.962 10.992 -17.553 1.00 43.72 90 ALA A C 1
ATOM 687 O O . ALA A 1 90 ? 8.628 10.214 -18.435 1.00 43.72 90 ALA A O 1
ATOM 688 N N . LEU A 1 91 ? 9.471 10.524 -16.411 1.00 48.88 91 LEU A N 1
ATOM 689 C CA . LEU A 1 91 ? 9.819 9.106 -16.210 1.00 48.88 91 LEU A CA 1
ATOM 690 C C . LEU A 1 91 ? 8.681 8.099 -16.460 1.00 48.88 91 LEU A C 1
ATOM 692 O O . LEU A 1 91 ? 8.941 6.978 -16.887 1.00 48.88 91 LEU A O 1
ATOM 696 N N . ARG A 1 92 ? 7.419 8.485 -16.223 1.00 51.19 92 ARG A N 1
ATOM 697 C CA . ARG A 1 92 ? 6.247 7.608 -16.428 1.00 51.19 92 ARG A CA 1
ATOM 698 C C . ARG A 1 92 ? 6.004 7.302 -17.907 1.00 51.19 92 ARG A C 1
ATOM 700 O O . ARG A 1 92 ? 5.443 6.261 -18.219 1.00 51.19 92 ARG A O 1
ATOM 707 N N . LEU A 1 93 ? 6.431 8.204 -18.789 1.00 47.16 93 LEU A N 1
ATOM 708 C CA . LEU A 1 93 ? 6.402 8.042 -20.240 1.00 47.16 93 LEU A CA 1
ATOM 709 C C . LEU A 1 93 ? 7.768 7.568 -20.749 1.00 47.16 93 LEU A C 1
ATOM 711 O O . LEU A 1 93 ? 7.838 6.618 -21.517 1.00 47.16 93 LEU A O 1
ATOM 715 N N . TRP A 1 94 ? 8.864 8.135 -20.250 1.00 43.16 94 TRP A N 1
ATOM 716 C CA . TRP A 1 94 ? 10.225 7.812 -20.673 1.00 43.16 94 TRP A CA 1
ATOM 717 C C . TRP A 1 94 ? 10.626 6.366 -20.349 1.00 43.16 94 TRP A C 1
ATOM 719 O O . TRP A 1 94 ? 11.146 5.698 -21.234 1.00 43.16 94 TRP A O 1
ATOM 729 N N . ALA A 1 95 ? 10.290 5.814 -19.175 1.00 50.47 95 ALA A N 1
ATOM 730 C CA . ALA A 1 95 ? 10.571 4.406 -18.849 1.00 50.47 95 ALA A CA 1
ATOM 731 C C . ALA A 1 95 ? 9.759 3.414 -19.707 1.00 50.47 95 ALA A C 1
ATOM 733 O O . ALA A 1 95 ? 10.234 2.323 -20.013 1.00 50.47 95 ALA A O 1
ATOM 734 N N . THR A 1 96 ? 8.558 3.805 -20.153 1.00 50.19 96 THR A N 1
ATOM 735 C CA . THR A 1 96 ? 7.768 3.028 -21.130 1.00 50.19 96 THR A CA 1
ATOM 736 C C . THR A 1 96 ? 8.250 3.206 -22.575 1.00 50.19 96 THR A C 1
ATOM 738 O O . THR A 1 96 ? 7.881 2.415 -23.438 1.00 50.19 96 THR A O 1
ATOM 741 N N . MET A 1 97 ? 9.088 4.218 -22.835 1.00 48.84 97 MET A N 1
ATOM 742 C CA . MET A 1 97 ? 9.658 4.570 -24.143 1.00 48.84 97 MET A CA 1
ATOM 743 C C . MET A 1 97 ? 11.143 4.200 -24.276 1.00 48.84 97 MET A C 1
ATOM 745 O O . MET A 1 97 ? 11.721 4.417 -25.334 1.00 48.84 97 MET A O 1
ATOM 749 N N . ILE A 1 98 ? 11.763 3.590 -23.262 1.00 54.62 98 ILE A N 1
ATOM 750 C CA . ILE A 1 98 ? 13.123 3.032 -23.350 1.00 54.62 98 ILE A CA 1
ATOM 751 C C . ILE A 1 98 ? 13.306 2.103 -24.569 1.00 54.62 98 ILE A C 1
ATOM 753 O O . ILE A 1 98 ? 14.341 2.213 -25.224 1.00 54.62 98 ILE A O 1
ATOM 757 N N . PRO A 1 99 ? 12.316 1.276 -24.975 1.00 52.31 99 PRO A N 1
ATOM 758 C CA . PRO A 1 99 ? 12.415 0.554 -26.239 1.00 52.31 99 PRO A CA 1
ATOM 759 C C . PRO A 1 99 ? 12.487 1.496 -27.455 1.00 52.31 99 PRO A C 1
ATOM 761 O O . PRO A 1 99 ? 13.235 1.225 -28.381 1.00 52.31 99 PRO A O 1
ATOM 764 N N . LEU A 1 100 ? 11.762 2.625 -27.478 1.00 50.53 100 LEU A N 1
ATOM 765 C CA . LEU A 1 100 ? 11.730 3.535 -28.638 1.00 50.53 100 LEU A CA 1
ATOM 766 C C . LEU A 1 100 ? 13.098 4.150 -28.966 1.00 50.53 100 LEU A C 1
ATOM 768 O O . LEU A 1 100 ? 13.375 4.390 -30.140 1.00 50.53 100 LEU A O 1
ATOM 772 N N . ILE A 1 101 ? 13.944 4.397 -27.963 1.00 50.06 101 ILE A N 1
ATOM 773 C CA . ILE A 1 101 ? 15.265 5.011 -28.171 1.00 50.06 101 ILE A CA 1
ATOM 774 C C . ILE A 1 101 ? 16.210 4.032 -28.887 1.00 50.06 101 ILE A C 1
ATOM 776 O O . ILE A 1 101 ? 16.939 4.447 -29.786 1.00 50.06 101 ILE A O 1
ATOM 780 N N . SER A 1 102 ? 16.132 2.731 -28.584 1.00 50.09 102 SER A N 1
ATOM 781 C CA . SER A 1 102 ? 16.899 1.681 -29.274 1.00 50.09 102 SER A CA 1
ATOM 782 C C . SER A 1 102 ? 16.273 1.211 -30.599 1.00 50.09 102 SER A C 1
ATOM 784 O O . SER A 1 102 ? 16.879 0.427 -31.327 1.00 50.09 102 SER A O 1
ATOM 786 N N . LEU A 1 103 ? 15.082 1.710 -30.951 1.00 51.78 103 LEU A N 1
ATOM 787 C CA . LEU A 1 103 ? 14.262 1.244 -32.080 1.00 51.78 103 LEU A CA 1
ATOM 788 C C . LEU A 1 103 ? 14.263 2.150 -33.315 1.00 51.78 103 LEU A C 1
ATOM 790 O O . LEU A 1 103 ? 13.632 1.816 -34.318 1.00 51.78 103 LEU A O 1
ATOM 794 N N . THR A 1 104 ? 14.983 3.270 -33.295 1.00 53.50 104 THR A N 1
ATOM 795 C CA . THR A 1 104 ? 15.056 4.188 -34.448 1.00 53.50 104 THR A CA 1
ATOM 796 C C . THR A 1 104 ? 15.819 3.615 -35.658 1.00 53.50 104 THR A C 1
ATOM 798 O O . THR A 1 104 ? 15.882 4.273 -36.693 1.00 53.50 104 THR A O 1
ATOM 801 N N . GLY A 1 105 ? 16.347 2.381 -35.577 1.00 54.72 105 GLY A N 1
ATOM 802 C CA . GLY A 1 105 ? 17.225 1.791 -36.599 1.00 54.72 105 GLY A CA 1
ATOM 803 C C . GLY A 1 105 ? 16.753 0.524 -37.332 1.00 54.72 105 GLY A C 1
ATOM 804 O O . GLY A 1 105 ? 17.449 0.096 -38.249 1.00 54.72 105 GLY A O 1
ATOM 805 N N . THR A 1 106 ? 15.626 -0.112 -36.984 1.00 56.53 106 THR A N 1
ATOM 806 C CA . THR A 1 106 ? 15.372 -1.515 -37.398 1.00 56.53 106 THR A CA 1
ATOM 807 C C . THR A 1 106 ? 13.946 -1.806 -37.898 1.00 56.53 106 THR A C 1
ATOM 809 O O . THR A 1 106 ? 13.205 -2.536 -37.272 1.00 56.53 106 THR A O 1
ATOM 812 N N . GLY A 1 107 ? 13.561 -1.337 -39.091 1.00 56.69 107 GLY A N 1
ATOM 813 C CA . GLY A 1 107 ? 12.502 -1.947 -39.934 1.00 56.69 107 GLY A CA 1
ATOM 814 C C . GLY A 1 107 ? 11.042 -2.082 -39.402 1.00 56.69 107 GLY A C 1
ATOM 815 O O . GLY A 1 107 ? 10.722 -1.786 -38.254 1.00 56.69 107 GLY A O 1
ATOM 816 N N . PRO A 1 108 ? 10.093 -2.540 -40.251 1.00 59.09 108 PRO A N 1
ATOM 817 C CA . PRO A 1 108 ? 8.647 -2.497 -39.961 1.00 59.09 108 PRO A CA 1
ATOM 818 C C . PRO A 1 108 ? 8.115 -3.566 -38.983 1.00 59.09 108 PRO A C 1
ATOM 820 O O . PRO A 1 108 ? 7.108 -3.330 -38.319 1.00 59.09 108 PRO A O 1
ATOM 823 N N . ILE A 1 109 ? 8.777 -4.722 -38.836 1.00 60.47 109 ILE A N 1
ATOM 824 C CA . ILE A 1 109 ? 8.372 -5.781 -37.878 1.00 60.47 109 ILE A CA 1
ATOM 825 C C . ILE A 1 109 ? 8.487 -5.291 -36.425 1.00 60.47 109 ILE A C 1
ATOM 827 O O . ILE A 1 109 ? 7.702 -5.669 -35.555 1.00 60.47 109 ILE A O 1
ATOM 831 N N . PHE A 1 110 ? 9.431 -4.393 -36.171 1.00 61.09 110 PHE A N 1
ATOM 832 C CA . PHE A 1 110 ? 9.694 -3.848 -34.851 1.00 61.09 110 PHE A CA 1
ATOM 833 C C . PHE A 1 110 ? 8.681 -2.776 -34.418 1.00 61.09 110 PHE A C 1
ATOM 835 O O . PHE A 1 110 ? 8.383 -2.668 -33.229 1.00 61.09 110 PHE A O 1
ATOM 842 N N . LEU A 1 111 ? 8.058 -2.056 -35.361 1.00 61.72 111 LEU A N 1
ATOM 843 C CA . LEU A 1 111 ? 6.942 -1.148 -35.061 1.00 61.72 111 LEU A CA 1
ATOM 844 C C . LEU A 1 111 ? 5.727 -1.898 -34.494 1.00 61.72 111 LEU A C 1
ATOM 846 O O . LEU A 1 111 ? 5.089 -1.417 -33.559 1.00 61.72 111 LEU A O 1
ATOM 850 N N . LEU A 1 112 ? 5.433 -3.101 -34.998 1.00 62.78 112 LEU A N 1
ATOM 851 C CA . LEU A 1 112 ? 4.355 -3.942 -34.461 1.00 62.78 112 LEU A CA 1
ATOM 852 C C . LEU A 1 112 ? 4.658 -4.420 -33.034 1.00 62.78 112 LEU A C 1
ATOM 854 O O . LEU A 1 112 ? 3.765 -4.428 -32.185 1.00 62.78 112 LEU A O 1
ATOM 858 N N . ALA A 1 113 ? 5.919 -4.759 -32.750 1.00 63.03 113 ALA A N 1
ATOM 859 C CA . ALA A 1 113 ? 6.354 -5.127 -31.406 1.00 63.03 113 ALA A CA 1
ATOM 860 C C . ALA A 1 113 ? 6.215 -3.951 -30.423 1.00 63.03 113 ALA A C 1
ATOM 862 O O . ALA A 1 113 ? 5.678 -4.138 -29.332 1.00 63.03 113 ALA A O 1
ATOM 863 N N . ILE A 1 114 ? 6.604 -2.733 -30.825 1.00 63.84 114 ILE A N 1
ATOM 864 C CA . ILE A 1 114 ? 6.423 -1.514 -30.016 1.00 63.84 114 ILE A CA 1
ATOM 865 C C . ILE A 1 114 ? 4.955 -1.320 -29.643 1.00 63.84 114 ILE A C 1
ATOM 867 O O . ILE A 1 114 ? 4.633 -1.130 -28.470 1.00 63.84 114 ILE A O 1
ATOM 871 N N . VAL A 1 115 ? 4.061 -1.380 -30.631 1.00 67.88 115 VAL A N 1
ATOM 872 C CA . VAL A 1 115 ? 2.627 -1.174 -30.405 1.00 67.88 115 VAL A CA 1
ATOM 873 C C . VAL A 1 115 ? 2.081 -2.221 -29.432 1.00 67.88 115 VAL A C 1
ATOM 875 O O . VAL A 1 115 ? 1.368 -1.868 -28.493 1.00 67.88 115 VAL A O 1
ATOM 878 N N . ALA A 1 116 ? 2.468 -3.490 -29.586 1.00 67.56 116 ALA A N 1
ATOM 879 C CA . ALA A 1 116 ? 2.068 -4.553 -28.666 1.00 67.56 116 ALA A CA 1
ATOM 880 C C . ALA A 1 116 ? 2.558 -4.298 -27.229 1.00 67.56 116 ALA A C 1
ATOM 882 O O . ALA A 1 116 ? 1.788 -4.434 -26.279 1.00 67.56 116 ALA A O 1
ATOM 883 N N . ILE A 1 117 ? 3.810 -3.868 -27.059 1.00 68.88 117 ILE A N 1
ATOM 884 C CA . ILE A 1 117 ? 4.404 -3.564 -25.749 1.00 68.88 117 ILE A CA 1
ATOM 885 C C . ILE A 1 117 ? 3.677 -2.396 -25.073 1.00 68.88 117 ILE A C 1
ATOM 887 O O . ILE A 1 117 ? 3.315 -2.490 -23.899 1.00 68.88 117 ILE A O 1
ATOM 891 N N . VAL A 1 118 ? 3.404 -1.320 -25.814 1.00 71.00 118 VAL A N 1
ATOM 892 C CA . VAL A 1 118 ? 2.657 -0.158 -25.307 1.00 71.00 118 VAL A CA 1
ATOM 893 C C . VAL A 1 118 ? 1.257 -0.567 -24.848 1.00 71.00 118 VAL A C 1
ATOM 895 O O . VAL A 1 118 ? 0.823 -0.168 -23.765 1.00 71.00 118 VAL A O 1
ATOM 898 N N . ILE A 1 119 ? 0.566 -1.409 -25.621 1.00 73.56 119 ILE A N 1
ATOM 899 C CA . ILE A 1 119 ? -0.756 -1.929 -25.250 1.00 73.56 119 ILE A CA 1
ATOM 900 C C . ILE A 1 119 ? -0.674 -2.746 -23.955 1.00 73.56 119 ILE A C 1
ATOM 902 O O . ILE A 1 119 ? -1.484 -2.532 -23.051 1.00 73.56 119 ILE A O 1
ATOM 906 N N . ILE A 1 120 ? 0.312 -3.638 -23.822 1.00 75.44 120 ILE A N 1
ATOM 907 C CA . ILE A 1 120 ? 0.491 -4.445 -22.606 1.00 75.44 120 ILE A CA 1
ATOM 908 C C . ILE A 1 120 ? 0.714 -3.539 -21.386 1.00 75.44 120 ILE A C 1
ATOM 910 O O . ILE A 1 120 ? 0.099 -3.763 -20.341 1.00 75.44 120 ILE A O 1
ATOM 914 N N . TYR A 1 121 ? 1.531 -2.492 -21.512 1.00 73.38 121 TYR A N 1
ATOM 915 C CA . TYR A 1 121 ? 1.760 -1.535 -20.427 1.00 73.38 121 TYR A CA 1
ATOM 916 C C . TYR A 1 121 ? 0.520 -0.741 -20.044 1.00 73.38 121 TYR A C 1
ATOM 918 O O . TYR A 1 121 ? 0.259 -0.561 -18.853 1.00 73.38 121 TYR A O 1
ATOM 926 N N . LEU A 1 122 ? -0.261 -0.291 -21.027 1.00 75.88 122 LEU A N 1
ATOM 927 C CA . LEU A 1 122 ? -1.521 0.401 -20.771 1.00 75.88 122 LEU A CA 1
ATOM 928 C C . LEU A 1 122 ? -2.496 -0.502 -20.013 1.00 75.88 122 LEU A C 1
ATOM 930 O O . LEU A 1 122 ? -3.070 -0.080 -19.008 1.00 75.88 122 LEU A O 1
ATOM 934 N N . VAL A 1 123 ? -2.632 -1.760 -20.438 1.00 80.19 123 VAL A N 1
ATOM 935 C CA . VAL A 1 123 ? -3.509 -2.739 -19.782 1.00 80.19 123 VAL A CA 1
ATOM 936 C C . VAL A 1 123 ? -3.019 -3.055 -18.364 1.00 80.19 123 VAL A C 1
ATOM 938 O O . VAL A 1 123 ? -3.807 -2.994 -17.418 1.00 80.19 123 VAL A O 1
ATOM 941 N N . ALA A 1 124 ? -1.726 -3.334 -18.179 1.00 79.31 124 ALA A N 1
ATOM 942 C CA . ALA A 1 124 ? -1.145 -3.616 -16.864 1.00 79.31 124 ALA A CA 1
ATOM 943 C C . ALA A 1 124 ? -1.271 -2.416 -15.909 1.00 79.31 124 ALA A C 1
ATOM 945 O O . ALA A 1 124 ? -1.664 -2.576 -14.748 1.00 79.31 124 ALA A O 1
ATOM 946 N N . GLY A 1 125 ? -1.012 -1.206 -16.411 1.00 77.00 125 GLY A N 1
ATOM 947 C CA . GLY A 1 125 ? -1.187 0.042 -15.676 1.00 77.00 125 GLY A CA 1
ATOM 948 C C . GLY A 1 125 ? -2.637 0.269 -15.255 1.00 77.00 125 GLY A C 1
ATOM 949 O O . GLY A 1 125 ? -2.894 0.643 -14.107 1.00 77.00 125 GLY A O 1
ATOM 950 N N . LEU A 1 126 ? -3.597 -0.009 -16.137 1.00 81.69 126 LEU A N 1
ATOM 951 C CA . LEU A 1 126 ? -5.021 0.095 -15.829 1.00 81.69 126 LEU A CA 1
ATOM 952 C C . LEU A 1 126 ? -5.414 -0.870 -14.696 1.00 81.69 126 LEU A C 1
ATOM 954 O O . LEU A 1 126 ? -5.988 -0.439 -13.694 1.00 81.69 126 LEU A O 1
ATOM 958 N N . ILE A 1 127 ? -5.041 -2.151 -14.807 1.00 84.69 127 ILE A N 1
ATOM 959 C CA . ILE A 1 127 ? -5.325 -3.184 -13.792 1.00 84.69 127 ILE A CA 1
ATOM 960 C C . ILE A 1 127 ? -4.731 -2.793 -12.433 1.00 84.69 127 ILE A C 1
ATOM 962 O O . ILE A 1 127 ? -5.397 -2.906 -11.399 1.00 84.69 127 ILE A O 1
ATOM 966 N N . PHE A 1 128 ? -3.493 -2.299 -12.427 1.00 85.00 128 PHE A N 1
ATOM 967 C CA . PHE A 1 128 ? -2.816 -1.861 -11.212 1.00 85.00 128 PHE A CA 1
ATOM 968 C C . PHE A 1 128 ? -3.568 -0.718 -10.506 1.00 85.00 128 PHE A C 1
ATOM 970 O O . PHE A 1 128 ? -3.804 -0.790 -9.296 1.00 85.00 128 PHE A O 1
ATOM 977 N N . ASN A 1 129 ? -4.009 0.299 -11.255 1.00 83.62 129 ASN A N 1
ATOM 978 C CA . ASN A 1 129 ? -4.773 1.422 -10.702 1.00 83.62 129 ASN A CA 1
ATOM 979 C C . ASN A 1 129 ? -6.158 0.988 -10.198 1.00 83.62 129 ASN A C 1
ATOM 981 O O . ASN A 1 129 ? -6.555 1.381 -9.100 1.00 83.62 129 ASN A O 1
ATOM 985 N N . PHE A 1 130 ? -6.868 0.128 -10.936 1.00 88.62 130 PHE A N 1
ATOM 986 C CA . PHE A 1 130 ? -8.144 -0.429 -10.473 1.00 88.62 130 PHE A CA 1
ATOM 987 C C . PHE A 1 130 ? -7.989 -1.187 -9.154 1.00 88.62 130 PHE A C 1
ATOM 989 O O . PHE A 1 130 ? -8.798 -1.017 -8.240 1.00 88.62 130 PHE A O 1
ATOM 996 N N . LYS A 1 131 ? -6.924 -1.979 -9.007 1.00 8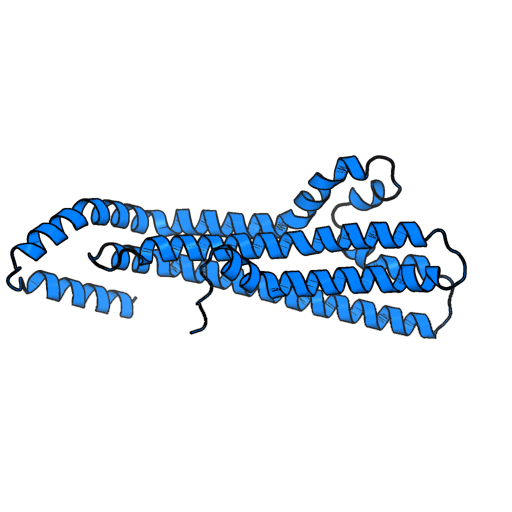9.94 131 LYS A N 1
ATOM 997 C CA . LYS A 1 131 ? -6.664 -2.709 -7.762 1.00 89.94 131 LYS A CA 1
ATOM 998 C C . LYS A 1 131 ? -6.375 -1.777 -6.583 1.00 89.94 131 LYS A C 1
ATOM 1000 O O . LYS A 1 131 ? -6.881 -2.021 -5.487 1.00 89.94 131 LYS A O 1
ATOM 1005 N N . ALA A 1 132 ? -5.628 -0.695 -6.801 1.00 88.31 132 ALA A N 1
ATOM 1006 C CA . ALA A 1 132 ? -5.400 0.324 -5.777 1.00 88.31 132 ALA A CA 1
ATOM 1007 C C . ALA A 1 132 ? -6.715 0.992 -5.332 1.00 88.31 132 ALA A C 1
ATOM 1009 O O . ALA A 1 132 ? -6.951 1.145 -4.132 1.00 88.31 132 ALA A O 1
ATOM 1010 N N . ILE A 1 133 ? -7.613 1.302 -6.276 1.00 91.25 133 ILE A N 1
ATOM 1011 C CA . ILE A 1 133 ? -8.951 1.840 -5.976 1.00 91.25 133 ILE A CA 1
ATOM 1012 C C . ILE A 1 133 ? -9.764 0.847 -5.139 1.00 91.25 133 ILE A C 1
ATOM 1014 O O . ILE A 1 133 ? -10.376 1.244 -4.152 1.00 91.25 133 ILE A O 1
ATOM 1018 N N . ILE A 1 134 ? -9.736 -0.447 -5.470 1.00 92.94 134 ILE A N 1
ATOM 1019 C CA . ILE A 1 134 ? -10.436 -1.478 -4.687 1.00 92.94 134 ILE A CA 1
ATOM 1020 C C . ILE A 1 134 ? -9.938 -1.502 -3.236 1.00 92.94 134 ILE A C 1
ATOM 1022 O O . ILE A 1 134 ? -10.746 -1.563 -2.310 1.00 92.94 134 ILE A O 1
ATOM 1026 N N . ILE A 1 135 ? -8.625 -1.426 -3.007 1.00 92.38 135 ILE A N 1
ATOM 1027 C CA . ILE A 1 135 ? -8.065 -1.385 -1.646 1.00 92.38 135 ILE A CA 1
ATOM 1028 C C . ILE A 1 135 ? -8.481 -0.097 -0.928 1.00 92.38 135 ILE A C 1
ATOM 1030 O O . ILE A 1 135 ? -8.849 -0.142 0.244 1.00 92.38 135 ILE A O 1
ATOM 1034 N N . TYR A 1 136 ? -8.494 1.036 -1.626 1.00 90.75 136 TYR A N 1
ATOM 103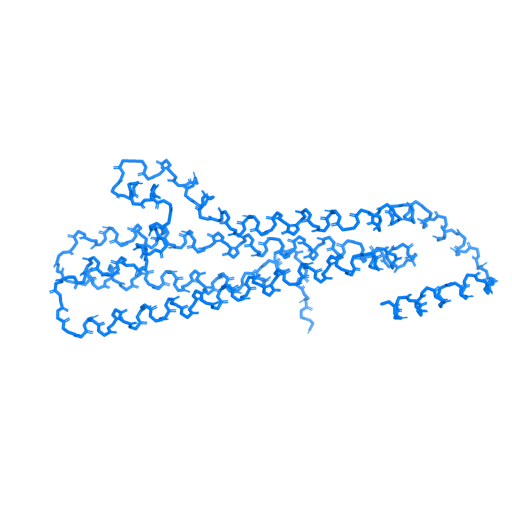5 C CA . TYR A 1 136 ? -8.964 2.299 -1.063 1.00 90.75 136 TYR A CA 1
ATOM 1036 C C . TYR A 1 136 ? -10.452 2.247 -0.675 1.00 90.75 136 TYR A C 1
ATOM 1038 O O . TYR A 1 136 ? -10.827 2.692 0.410 1.00 90.75 136 TYR A O 1
ATOM 1046 N N . ILE A 1 137 ? -11.294 1.603 -1.487 1.00 93.38 137 ILE A N 1
ATOM 1047 C CA . ILE A 1 137 ? -12.695 1.329 -1.138 1.00 93.38 137 ILE A CA 1
ATOM 1048 C C . ILE A 1 137 ? -12.772 0.448 0.117 1.00 93.38 137 ILE A C 1
ATOM 1050 O O . ILE A 1 137 ? -13.558 0.746 1.015 1.00 93.38 137 ILE A O 1
ATOM 1054 N N . LYS A 1 138 ? -11.936 -0.595 0.243 1.00 93.50 138 LYS A N 1
ATOM 1055 C CA . LYS A 1 138 ? -11.877 -1.428 1.463 1.00 93.50 138 LYS A CA 1
ATOM 1056 C C . LYS A 1 138 ? -11.505 -0.612 2.707 1.00 93.50 138 LYS A C 1
ATOM 1058 O O . LYS A 1 138 ? -12.063 -0.867 3.773 1.00 93.50 138 LYS A O 1
ATOM 1063 N N . ILE A 1 139 ? -10.608 0.369 2.578 1.00 94.12 139 ILE A N 1
ATOM 1064 C CA . ILE A 1 139 ? -10.277 1.311 3.657 1.00 94.12 139 ILE A CA 1
ATOM 1065 C C . ILE A 1 139 ? -11.515 2.124 4.034 1.00 94.12 139 ILE A C 1
ATOM 1067 O O . ILE A 1 139 ? -11.909 2.101 5.195 1.00 94.12 139 ILE A O 1
ATOM 1071 N N . ILE A 1 140 ? -12.171 2.778 3.070 1.00 92.19 140 ILE A N 1
ATOM 1072 C CA . ILE A 1 140 ? -13.372 3.594 3.324 1.00 92.19 140 ILE A CA 1
ATOM 1073 C C . ILE A 1 140 ? -14.466 2.770 4.012 1.00 92.19 140 ILE A C 1
ATOM 1075 O O . ILE A 1 140 ? -15.043 3.214 5.005 1.00 92.19 140 ILE A O 1
ATOM 1079 N N . LEU A 1 141 ? -14.726 1.552 3.531 1.00 90.06 141 LEU A N 1
ATOM 1080 C CA . LEU A 1 141 ? -15.707 0.655 4.141 1.00 90.06 141 LEU A CA 1
ATOM 1081 C C . LEU A 1 141 ? -15.320 0.277 5.575 1.00 90.06 141 LEU A C 1
ATOM 1083 O O . LEU A 1 141 ? -16.178 0.289 6.453 1.00 90.06 141 LEU A O 1
ATOM 1087 N N . SER A 1 142 ? -14.038 0.008 5.833 1.00 91.94 142 SER A N 1
ATOM 1088 C CA . SER A 1 142 ? -13.539 -0.282 7.183 1.00 91.94 142 SER A CA 1
ATOM 1089 C C . SER A 1 142 ? -13.658 0.923 8.122 1.00 91.94 142 SER A C 1
ATOM 1091 O O . SER A 1 142 ? -13.877 0.742 9.317 1.00 91.94 142 SER A O 1
ATOM 1093 N N . ILE A 1 143 ? -13.534 2.153 7.615 1.00 91.88 143 ILE A N 1
ATOM 1094 C CA . ILE A 1 143 ? -13.764 3.380 8.396 1.00 91.88 143 ILE A CA 1
ATOM 1095 C C . ILE A 1 143 ? -15.253 3.514 8.732 1.00 91.88 143 ILE A C 1
ATOM 1097 O O . ILE A 1 143 ? -15.601 3.782 9.880 1.00 91.88 143 ILE A O 1
ATOM 1101 N N . LEU A 1 144 ? -16.135 3.273 7.758 1.00 88.44 144 LEU A N 1
ATOM 1102 C CA . LEU A 1 144 ? -17.586 3.347 7.947 1.00 88.44 144 LEU A CA 1
ATOM 1103 C C . LEU A 1 144 ? -18.089 2.333 8.990 1.00 88.44 144 LEU A C 1
ATOM 1105 O O . LEU A 1 144 ? -19.001 2.642 9.758 1.00 88.44 144 LEU A O 1
ATOM 1109 N N . THR A 1 145 ? -17.499 1.134 9.041 1.00 85.88 145 THR A N 1
ATOM 1110 C CA . THR A 1 145 ? -17.867 0.090 10.014 1.00 85.88 145 THR A CA 1
ATOM 1111 C C . THR A 1 145 ? -17.121 0.190 11.344 1.00 85.88 145 THR A C 1
ATOM 1113 O O . THR A 1 145 ? -17.513 -0.482 12.300 1.00 85.88 145 THR A O 1
ATOM 1116 N N . ALA A 1 146 ? -16.099 1.047 11.454 1.00 88.19 146 ALA A N 1
ATOM 1117 C CA . ALA A 1 146 ? -15.253 1.170 12.643 1.00 88.19 146 ALA A CA 1
ATOM 1118 C C . ALA A 1 146 ? -16.029 1.408 13.957 1.00 88.19 146 ALA A C 1
ATOM 1120 O O . ALA A 1 146 ? -15.769 0.685 14.921 1.00 88.19 146 ALA A O 1
ATOM 1121 N N . PRO A 1 147 ? -17.024 2.324 14.031 1.00 84.56 147 PRO A N 1
ATOM 1122 C CA . PRO A 1 147 ? -17.778 2.551 15.268 1.00 84.56 147 PRO A CA 1
ATOM 1123 C C . PRO A 1 147 ? -18.489 1.289 15.769 1.00 84.56 147 PRO A C 1
ATOM 1125 O O . PRO A 1 147 ? -18.507 1.002 16.965 1.00 84.56 147 PRO A O 1
ATOM 1128 N N . LEU A 1 148 ? -19.061 0.512 14.843 1.00 86.88 148 LEU A N 1
ATOM 1129 C CA . LEU A 1 148 ? -19.760 -0.728 15.170 1.00 86.88 148 LEU A CA 1
ATOM 1130 C C . LEU A 1 148 ? -18.778 -1.787 15.673 1.00 86.88 148 LEU A C 1
ATOM 1132 O O . LEU A 1 148 ? -19.046 -2.470 16.657 1.00 86.88 148 LEU A O 1
ATOM 1136 N N . GLU A 1 149 ? -17.630 -1.918 15.019 1.00 85.31 149 GLU A N 1
ATOM 1137 C CA . GLU A 1 149 ? -16.616 -2.895 15.408 1.00 85.31 149 GLU A CA 1
ATOM 1138 C C . GLU A 1 149 ? -15.992 -2.594 16.771 1.00 85.31 149 GLU A C 1
ATOM 1140 O O . GLU A 1 149 ? -15.754 -3.517 17.553 1.00 85.31 149 GLU A O 1
ATOM 1145 N N . PHE A 1 150 ? -15.785 -1.317 17.093 1.00 87.06 150 PHE A N 1
ATOM 1146 C CA . PHE A 1 150 ? -15.299 -0.898 18.406 1.00 87.06 150 PHE A CA 1
ATOM 1147 C C . PHE A 1 150 ? -16.341 -1.112 19.503 1.00 87.06 150 PHE A C 1
ATOM 1149 O O . PHE A 1 150 ? -15.993 -1.606 20.575 1.00 87.06 150 PHE A O 1
ATOM 1156 N N . ALA A 1 151 ? -17.621 -0.845 19.223 1.00 83.44 151 ALA A N 1
ATOM 1157 C CA . ALA A 1 151 ? -18.710 -1.162 20.146 1.00 83.44 151 ALA A CA 1
ATOM 1158 C C . ALA A 1 151 ? -18.803 -2.671 20.422 1.00 83.44 151 ALA A C 1
ATOM 1160 O O . ALA A 1 151 ? -18.940 -3.091 21.569 1.00 83.44 151 ALA A O 1
ATOM 1161 N N . LEU A 1 152 ? -18.658 -3.503 19.386 1.00 82.44 152 LEU A N 1
ATOM 1162 C CA . LEU A 1 152 ? -18.647 -4.960 19.530 1.00 82.44 152 LEU A CA 1
ATOM 1163 C C . LEU A 1 152 ? -17.395 -5.480 20.251 1.00 82.44 152 LEU A C 1
ATOM 1165 O O . LEU A 1 152 ? -17.472 -6.527 20.888 1.00 82.44 152 LEU A O 1
ATOM 1169 N N . GLY A 1 153 ? -16.265 -4.776 20.167 1.00 82.25 153 GLY A N 1
ATOM 1170 C CA . GLY A 1 153 ? -15.049 -5.090 20.924 1.00 82.25 153 GLY A CA 1
ATOM 1171 C C . GLY A 1 153 ? -15.074 -4.624 22.385 1.00 82.25 153 GLY A C 1
ATOM 1172 O O . GLY A 1 153 ? -14.257 -5.074 23.187 1.00 82.25 153 GLY A O 1
ATOM 1173 N N . ALA A 1 154 ? -16.019 -3.753 22.752 1.00 81.44 154 ALA A N 1
ATOM 1174 C CA . ALA A 1 154 ? -16.264 -3.360 24.140 1.00 81.44 154 ALA A CA 1
ATOM 1175 C C . ALA A 1 154 ? -16.960 -4.470 24.947 1.00 81.44 154 ALA A C 1
ATOM 1177 O O . ALA A 1 154 ? -16.895 -4.474 26.176 1.00 81.44 154 ALA A O 1
ATOM 1178 N N . VAL A 1 155 ? -17.627 -5.406 24.261 1.00 80.81 155 VAL A N 1
ATOM 1179 C CA . VAL A 1 155 ? -18.310 -6.543 24.882 1.00 80.81 155 VAL A CA 1
ATOM 1180 C C . VAL A 1 155 ? -17.267 -7.557 25.377 1.00 80.81 155 VAL A C 1
ATOM 1182 O O . VAL A 1 155 ? -16.398 -7.960 24.595 1.00 80.81 155 VAL A O 1
ATOM 1185 N N . PRO A 1 156 ? -17.329 -7.993 26.650 1.00 65.06 156 PRO A N 1
ATOM 1186 C CA . PRO A 1 156 ? -16.410 -9.000 27.171 1.00 65.06 156 PRO A CA 1
ATOM 1187 C C . PRO A 1 156 ? -16.491 -10.301 26.354 1.00 65.06 156 PRO A C 1
ATOM 1189 O O . PRO A 1 156 ? -17.580 -10.829 26.135 1.00 65.06 156 PRO A O 1
ATOM 1192 N N . GLY A 1 157 ? -15.335 -10.804 25.900 1.00 73.56 157 GLY A N 1
ATOM 1193 C CA . GLY A 1 157 ? -15.217 -12.029 25.096 1.00 73.56 157 GLY A CA 1
ATOM 1194 C C . GLY A 1 157 ? -15.010 -11.820 23.58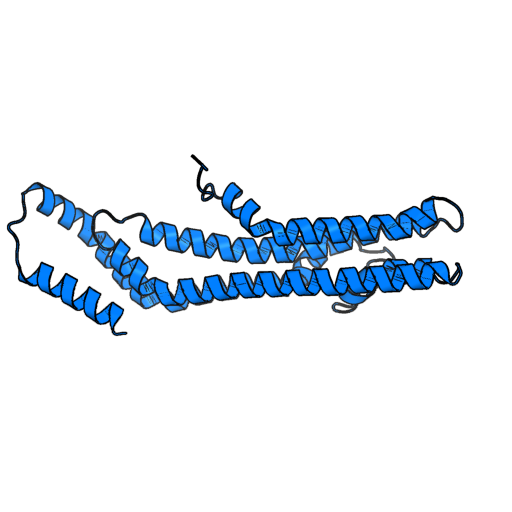8 1.00 73.56 157 GLY A C 1
ATOM 1195 O O . GLY A 1 157 ? -14.961 -12.803 22.854 1.00 73.56 157 GLY A O 1
ATOM 1196 N N . ASN A 1 158 ? -14.882 -10.577 23.107 1.00 77.44 158 ASN A N 1
ATOM 1197 C CA . ASN A 1 158 ? -14.715 -10.250 21.680 1.00 77.44 158 ASN A CA 1
ATOM 1198 C C . ASN A 1 158 ? -13.531 -9.295 21.416 1.00 77.44 158 ASN A C 1
ATOM 1200 O O . ASN A 1 158 ? -13.561 -8.420 20.545 1.00 77.44 158 ASN A O 1
ATOM 1204 N N . ASP A 1 159 ? -12.480 -9.483 22.207 1.00 74.00 159 ASP A N 1
ATOM 1205 C CA . ASP A 1 159 ? -11.282 -8.649 22.346 1.00 74.00 159 ASP A CA 1
ATOM 1206 C C . ASP A 1 159 ? -10.547 -8.428 21.013 1.00 74.00 159 ASP A C 1
ATOM 1208 O O . ASP A 1 159 ? -9.939 -7.382 20.769 1.00 74.00 159 ASP A O 1
ATOM 1212 N N . ASP A 1 160 ? -10.665 -9.397 20.109 1.00 84.75 160 ASP A N 1
ATOM 1213 C CA . ASP A 1 160 ? -9.976 -9.402 18.827 1.00 84.75 160 ASP A CA 1
ATOM 1214 C C . ASP A 1 160 ? -10.562 -8.422 17.805 1.00 84.75 160 ASP A C 1
ATOM 1216 O O . ASP A 1 160 ? -9.912 -8.152 16.794 1.00 84.75 160 ASP A O 1
ATOM 1220 N N . LYS A 1 161 ? -11.758 -7.851 18.017 1.00 85.38 161 LYS A N 1
ATOM 1221 C CA . LYS A 1 161 ? -12.372 -6.949 17.019 1.00 85.38 161 LYS A CA 1
ATOM 1222 C C . LYS A 1 161 ? -11.630 -5.628 16.870 1.00 85.38 161 LYS A C 1
ATOM 1224 O O . LYS A 1 161 ? -11.353 -5.230 15.741 1.00 85.38 161 LYS A O 1
ATOM 1229 N N . ILE A 1 162 ? -11.265 -4.980 17.980 1.00 87.50 162 ILE A N 1
ATOM 1230 C CA . ILE A 1 162 ? -10.528 -3.705 17.946 1.00 87.50 162 ILE A CA 1
ATOM 1231 C C . ILE A 1 162 ? -9.156 -3.932 17.307 1.00 87.50 162 ILE A C 1
ATOM 1233 O O . ILE A 1 162 ? -8.806 -3.271 16.329 1.00 87.50 162 ILE A O 1
ATOM 1237 N N . LYS A 1 163 ? -8.409 -4.932 17.795 1.00 89.44 163 LYS A N 1
ATOM 1238 C CA . LYS A 1 163 ? -7.108 -5.321 17.230 1.00 89.44 163 LYS A CA 1
ATOM 1239 C C . LYS A 1 163 ? -7.224 -5.695 15.750 1.00 89.44 163 LYS A C 1
ATOM 1241 O O . LYS A 1 163 ? -6.402 -5.276 14.940 1.00 89.44 163 LYS A O 1
ATOM 1246 N N . GLY A 1 164 ? -8.255 -6.454 15.393 1.00 90.62 164 GLY A N 1
ATOM 1247 C CA . GLY A 1 164 ? -8.534 -6.879 14.028 1.00 90.62 164 GLY A CA 1
ATOM 1248 C C . GLY A 1 164 ? -8.801 -5.704 13.095 1.00 90.62 164 GLY A C 1
ATOM 1249 O O . GLY A 1 164 ? -8.299 -5.706 11.974 1.00 90.62 164 GLY A O 1
ATOM 1250 N N . TRP A 1 165 ? -9.528 -4.683 13.548 1.00 93.25 165 TRP A N 1
ATOM 1251 C CA . TRP A 1 165 ? -9.728 -3.462 12.773 1.00 93.25 165 TRP A CA 1
ATOM 1252 C C . TRP A 1 165 ? -8.402 -2.747 12.494 1.00 93.25 165 TRP A C 1
ATOM 1254 O O . TRP A 1 165 ? -8.084 -2.502 11.330 1.00 93.25 165 TRP A O 1
ATOM 1264 N N . PHE A 1 166 ? -7.583 -2.506 13.525 1.00 92.50 166 PHE A N 1
ATOM 1265 C CA . PHE A 1 166 ? -6.274 -1.860 13.356 1.00 92.50 166 PHE A CA 1
ATOM 1266 C C . PHE A 1 166 ? -5.355 -2.664 12.433 1.00 92.50 166 PHE A C 1
ATOM 1268 O O . PHE A 1 166 ? -4.726 -2.097 11.542 1.00 92.50 166 PHE A O 1
ATOM 1275 N N . MET A 1 167 ? -5.322 -3.988 12.588 1.00 91.88 167 MET A N 1
ATOM 1276 C CA . MET A 1 167 ? -4.506 -4.862 11.749 1.00 91.88 167 MET A CA 1
ATOM 1277 C C . MET A 1 167 ? -4.964 -4.848 10.283 1.00 91.88 167 MET A C 1
ATOM 1279 O O . MET A 1 167 ? -4.139 -4.812 9.373 1.00 91.88 167 MET A O 1
ATOM 1283 N N . ARG A 1 168 ? -6.278 -4.817 10.023 1.00 92.81 168 ARG A N 1
ATOM 1284 C CA . ARG A 1 168 ? -6.807 -4.682 8.654 1.00 92.81 168 ARG A CA 1
ATOM 1285 C C . ARG A 1 168 ? -6.522 -3.306 8.057 1.00 92.81 168 ARG A C 1
ATOM 1287 O O . ARG A 1 168 ? -6.169 -3.226 6.885 1.00 92.81 168 ARG A O 1
ATOM 1294 N N . MET A 1 169 ? -6.633 -2.240 8.843 1.00 93.56 169 MET A N 1
ATOM 1295 C CA . MET A 1 169 ? -6.289 -0.888 8.393 1.00 93.56 169 MET A CA 1
ATOM 1296 C C . MET A 1 169 ? -4.795 -0.772 8.063 1.00 93.56 169 MET A C 1
ATOM 1298 O O . MET A 1 169 ? -4.433 -0.262 6.998 1.00 93.56 169 MET A O 1
ATOM 1302 N N . GLY A 1 170 ? -3.933 -1.327 8.920 1.00 92.94 170 GLY A N 1
ATOM 1303 C CA . GLY A 1 170 ? -2.497 -1.453 8.671 1.00 92.94 170 GLY A CA 1
ATOM 1304 C C . GLY A 1 170 ? -2.207 -2.256 7.404 1.00 92.94 170 GLY A C 1
ATOM 1305 O O . GLY A 1 170 ? -1.452 -1.792 6.552 1.00 92.94 170 GLY A O 1
ATOM 1306 N N . LYS A 1 171 ? -2.892 -3.391 7.208 1.00 93.31 171 LYS A N 1
ATOM 1307 C CA . LYS A 1 171 ? -2.796 -4.197 5.984 1.00 93.31 171 LYS A CA 1
ATOM 1308 C C . LYS A 1 171 ? -3.049 -3.385 4.730 1.00 93.31 171 LYS A C 1
ATOM 1310 O O . LYS A 1 171 ? -2.240 -3.421 3.807 1.00 93.31 171 LYS A O 1
ATOM 1315 N N . TYR A 1 172 ? -4.187 -2.702 4.664 1.00 93.56 172 TYR A N 1
ATOM 1316 C CA . TYR A 1 172 ? -4.565 -1.973 3.458 1.00 93.56 172 TYR A CA 1
ATOM 1317 C C . TYR A 1 172 ? -3.590 -0.833 3.168 1.00 93.56 172 TYR A C 1
ATOM 1319 O O . TYR A 1 172 ? -3.181 -0.656 2.023 1.00 93.56 172 TYR A O 1
ATOM 1327 N N . THR A 1 173 ? -3.150 -0.132 4.213 1.00 93.44 173 THR A N 1
ATOM 1328 C CA . THR A 1 173 ? -2.158 0.947 4.126 1.00 93.44 173 THR A CA 1
ATOM 1329 C C . THR A 1 173 ? -0.819 0.433 3.603 1.00 93.44 173 THR A C 1
ATOM 1331 O O . THR A 1 173 ? -0.297 0.955 2.620 1.00 93.44 173 THR A O 1
ATOM 1334 N N . LEU A 1 174 ? -0.293 -0.639 4.202 1.00 91.94 174 LEU A N 1
ATOM 1335 C CA . LEU A 1 174 ? 0.944 -1.279 3.755 1.00 91.94 174 LEU A CA 1
ATOM 1336 C C . LEU A 1 174 ? 0.807 -1.843 2.343 1.00 91.94 174 LEU A C 1
ATOM 1338 O O . LEU A 1 174 ? 1.762 -1.795 1.576 1.00 91.94 174 LEU A O 1
ATOM 1342 N N . THR A 1 175 ? -0.372 -2.350 1.976 1.00 91.81 175 THR A N 1
ATOM 1343 C CA . THR A 1 175 ? -0.627 -2.857 0.622 1.00 91.81 175 THR A CA 1
ATOM 1344 C C . THR A 1 175 ? -0.557 -1.744 -0.398 1.00 91.81 175 THR A C 1
ATOM 1346 O O . THR A 1 175 ? 0.139 -1.900 -1.396 1.00 91.81 175 THR A O 1
ATOM 1349 N N . LEU A 1 176 ? -1.197 -0.606 -0.136 1.00 91.31 176 LEU A N 1
ATOM 1350 C CA . LEU A 1 176 ? -1.084 0.562 -1.003 1.00 91.31 176 LEU A CA 1
ATOM 1351 C C . LEU A 1 176 ? 0.365 1.042 -1.117 1.00 91.31 176 LEU A C 1
ATOM 1353 O O . LEU A 1 176 ? 0.831 1.285 -2.227 1.00 91.31 176 LEU A O 1
ATOM 1357 N N . PHE A 1 177 ? 1.103 1.103 -0.010 1.00 90.38 177 PHE A N 1
ATOM 1358 C CA . PHE A 1 177 ? 2.513 1.486 -0.037 1.00 90.38 177 PHE A CA 1
ATOM 1359 C C . PHE A 1 177 ? 3.381 0.500 -0.836 1.00 90.38 177 PHE A C 1
ATOM 1361 O O . PHE A 1 177 ? 4.091 0.907 -1.753 1.00 90.38 177 PHE A O 1
ATOM 1368 N N . GLY A 1 178 ? 3.291 -0.799 -0.541 1.00 88.38 178 GLY A N 1
ATOM 1369 C CA . GLY A 1 178 ? 4.074 -1.839 -1.209 1.00 88.38 178 GLY A CA 1
ATOM 1370 C C . GLY A 1 178 ? 3.768 -1.924 -2.703 1.00 88.38 178 GLY A C 1
ATOM 1371 O O . GLY A 1 178 ? 4.683 -1.990 -3.523 1.00 88.38 178 GLY A O 1
ATOM 1372 N N . MET A 1 179 ? 2.483 -1.854 -3.071 1.00 86.75 179 MET A N 1
ATOM 1373 C CA . MET A 1 179 ? 2.064 -1.745 -4.470 1.00 86.75 179 MET A CA 1
ATOM 1374 C C . MET A 1 179 ? 2.655 -0.501 -5.117 1.00 86.75 179 MET A C 1
ATOM 1376 O O . MET A 1 179 ? 3.186 -0.576 -6.220 1.00 86.75 179 MET A O 1
ATOM 1380 N N . GLY A 1 180 ? 2.565 0.633 -4.425 1.00 84.69 180 GLY A N 1
ATOM 1381 C CA . GLY A 1 180 ? 3.072 1.908 -4.894 1.00 84.69 180 GLY A CA 1
ATOM 1382 C C . GLY A 1 180 ? 4.559 1.846 -5.215 1.00 84.69 180 GLY A C 1
ATOM 1383 O O . GLY A 1 180 ? 4.932 2.248 -6.310 1.00 84.69 180 GLY A O 1
ATOM 1384 N N . ILE A 1 181 ? 5.394 1.346 -4.303 1.00 84.62 181 ILE A N 1
ATOM 1385 C CA . ILE A 1 181 ? 6.854 1.468 -4.413 1.00 84.62 181 ILE A CA 1
ATOM 1386 C C . ILE A 1 181 ? 7.500 0.462 -5.373 1.00 84.62 181 ILE A C 1
ATOM 1388 O O . ILE A 1 181 ? 8.511 0.780 -5.993 1.00 84.62 181 ILE A O 1
ATOM 1392 N N . ILE A 1 182 ? 6.915 -0.728 -5.565 1.00 85.19 182 ILE A N 1
ATOM 1393 C CA . ILE A 1 182 ? 7.524 -1.757 -6.424 1.00 85.19 182 ILE A CA 1
ATOM 1394 C C . ILE A 1 182 ? 7.597 -1.338 -7.899 1.00 85.19 182 ILE A C 1
ATOM 1396 O O . ILE A 1 182 ? 8.540 -1.716 -8.590 1.00 85.19 182 ILE A O 1
ATOM 1400 N N . LEU A 1 183 ? 6.634 -0.550 -8.385 1.00 81.19 183 LEU A N 1
ATOM 1401 C CA . LEU A 1 183 ? 6.632 -0.087 -9.773 1.00 81.19 183 LEU A CA 1
ATOM 1402 C C . LEU A 1 183 ? 7.774 0.902 -10.069 1.00 81.19 183 LEU A C 1
ATOM 1404 O O . LEU A 1 183 ? 8.559 0.596 -10.963 1.00 81.19 183 LEU A O 1
ATOM 1408 N N . PRO A 1 184 ? 7.932 2.019 -9.327 1.00 78.25 184 PRO A N 1
ATOM 1409 C CA . PRO A 1 184 ? 9.087 2.904 -9.453 1.00 78.25 184 PRO A CA 1
ATOM 1410 C C . PRO A 1 184 ? 10.433 2.178 -9.336 1.00 78.25 184 PRO A C 1
ATOM 1412 O O . PRO A 1 184 ? 11.333 2.408 -10.142 1.00 78.25 184 PRO A O 1
ATOM 1415 N N . LEU A 1 185 ? 10.570 1.257 -8.375 1.00 79.62 185 LEU A N 1
ATOM 1416 C CA . LEU A 1 185 ? 11.796 0.469 -8.219 1.00 79.62 185 LEU A CA 1
ATOM 1417 C C . LEU A 1 185 ? 12.064 -0.404 -9.448 1.00 79.62 185 LEU A C 1
ATOM 1419 O O . LEU A 1 185 ? 13.179 -0.423 -9.962 1.00 79.62 185 LEU A O 1
ATOM 1423 N N . GLY A 1 186 ? 11.033 -1.080 -9.958 1.00 78.00 186 GLY A N 1
ATOM 1424 C CA . GLY A 1 186 ? 11.121 -1.870 -11.182 1.00 78.00 186 GLY A CA 1
ATOM 1425 C C . GLY A 1 186 ? 11.539 -1.045 -12.390 1.00 78.00 186 GLY A C 1
ATOM 1426 O O . GLY A 1 186 ? 12.396 -1.474 -13.157 1.00 78.00 186 GLY A O 1
ATOM 1427 N N . THR A 1 187 ? 10.987 0.160 -12.536 1.00 74.50 187 THR A N 1
ATOM 1428 C CA . THR A 1 187 ? 11.352 1.066 -13.632 1.00 74.50 187 THR A CA 1
ATOM 1429 C C . THR A 1 187 ? 12.776 1.594 -13.512 1.00 74.50 187 THR A C 1
ATOM 1431 O O . THR A 1 187 ? 13.454 1.703 -14.525 1.00 74.50 187 THR A O 1
ATOM 1434 N N . ILE A 1 188 ? 13.256 1.867 -12.295 1.00 74.31 188 ILE A N 1
ATOM 1435 C CA . ILE A 1 188 ? 14.644 2.279 -12.054 1.00 74.31 188 ILE A CA 1
ATOM 1436 C C . ILE A 1 188 ? 15.606 1.156 -12.455 1.00 74.31 188 ILE A C 1
ATOM 1438 O O . ILE A 1 188 ? 16.551 1.387 -13.205 1.00 74.31 188 ILE A O 1
ATOM 1442 N N . ILE A 1 189 ? 15.339 -0.075 -12.011 1.00 77.38 189 ILE A N 1
ATOM 1443 C CA . ILE A 1 189 ? 16.168 -1.243 -12.346 1.00 77.38 189 ILE A CA 1
ATOM 1444 C C . ILE A 1 189 ? 16.155 -1.490 -13.859 1.00 77.38 189 ILE A C 1
ATOM 1446 O O . ILE A 1 189 ? 17.202 -1.693 -14.468 1.00 77.38 189 ILE A O 1
ATOM 1450 N N . ALA A 1 190 ? 14.975 -1.432 -14.476 1.00 74.56 190 ALA A N 1
ATOM 1451 C CA . ALA A 1 190 ? 14.820 -1.579 -15.917 1.00 74.56 190 ALA A CA 1
ATOM 1452 C C . ALA A 1 190 ? 15.600 -0.508 -16.699 1.00 74.56 190 ALA A C 1
ATOM 1454 O O . ALA A 1 190 ? 16.142 -0.806 -17.761 1.00 74.56 190 ALA A O 1
ATOM 1455 N N . MET A 1 191 ? 15.694 0.712 -16.162 1.00 71.00 191 MET A N 1
ATOM 1456 C CA . MET A 1 191 ? 16.442 1.810 -16.769 1.00 71.00 191 MET A CA 1
ATOM 1457 C C . MET A 1 191 ? 17.955 1.594 -16.720 1.00 71.00 191 MET A C 1
ATOM 1459 O O . MET A 1 191 ? 18.613 1.811 -17.732 1.00 71.00 191 MET A O 1
ATOM 1463 N N . PHE A 1 192 ? 18.500 1.113 -15.599 1.00 71.06 192 PHE A N 1
ATOM 1464 C CA . PHE A 1 192 ? 19.920 0.744 -15.519 1.00 71.06 192 PHE A CA 1
ATOM 1465 C C . PHE A 1 192 ? 20.282 -0.337 -16.534 1.00 71.06 192 PHE A C 1
ATOM 1467 O O . PHE A 1 192 ? 21.211 -0.166 -17.315 1.00 71.06 192 PHE A O 1
ATOM 1474 N N . VAL A 1 193 ? 19.478 -1.403 -16.583 1.00 74.00 193 VAL A N 1
ATOM 1475 C CA . VAL A 1 193 ? 19.673 -2.491 -17.548 1.00 74.00 193 VAL A CA 1
ATOM 1476 C C . VAL A 1 193 ? 19.645 -1.953 -18.976 1.00 74.00 193 VAL A C 1
ATOM 1478 O O . VAL A 1 193 ? 20.508 -2.286 -19.777 1.00 74.00 193 VAL A O 1
ATOM 1481 N N . ALA A 1 194 ? 18.685 -1.094 -19.310 1.00 68.81 194 ALA A N 1
ATOM 1482 C CA . ALA A 1 194 ? 18.583 -0.557 -20.659 1.00 68.81 194 ALA A CA 1
ATOM 1483 C C . ALA A 1 194 ? 19.788 0.293 -21.077 1.00 68.81 194 ALA A C 1
ATOM 1485 O O . ALA A 1 194 ? 20.208 0.219 -22.228 1.00 68.81 194 ALA A O 1
ATOM 1486 N N . LEU A 1 195 ? 20.330 1.098 -20.163 1.00 67.69 195 LEU A N 1
ATOM 1487 C CA . LEU A 1 195 ? 21.458 1.983 -20.447 1.00 67.69 195 LEU A CA 1
ATOM 1488 C C . LEU A 1 195 ? 22.764 1.219 -20.625 1.00 67.69 195 LEU A C 1
ATOM 1490 O O . LEU A 1 195 ? 23.519 1.543 -21.539 1.00 67.69 195 LEU A O 1
ATOM 1494 N N . ASP A 1 196 ? 22.994 0.182 -19.821 1.00 69.00 196 ASP A N 1
ATOM 1495 C CA . ASP A 1 196 ? 24.188 -0.658 -19.947 1.00 69.00 196 ASP A CA 1
ATOM 1496 C C . ASP A 1 196 ? 24.254 -1.333 -21.325 1.00 69.00 196 ASP A C 1
ATOM 1498 O O . ASP A 1 196 ? 25.313 -1.388 -21.948 1.00 69.00 196 ASP A O 1
ATOM 1502 N N . TYR A 1 197 ? 23.109 -1.774 -21.855 1.00 65.00 197 TYR A N 1
ATOM 1503 C CA . TYR A 1 197 ? 23.042 -2.373 -23.189 1.00 65.00 197 TYR A CA 1
ATOM 1504 C C . TYR A 1 197 ? 22.844 -1.355 -24.332 1.00 65.00 197 TYR A C 1
ATOM 1506 O O . TYR A 1 197 ? 22.916 -1.739 -25.499 1.00 65.00 197 TYR A O 1
ATOM 1514 N N . ALA A 1 198 ? 22.617 -0.063 -24.052 1.00 60.22 198 ALA A N 1
ATOM 1515 C CA . ALA A 1 198 ? 22.448 0.974 -25.084 1.00 60.22 198 ALA A CA 1
ATOM 1516 C C . ALA A 1 198 ? 23.757 1.332 -25.813 1.00 60.22 198 ALA A C 1
ATOM 1518 O O . ALA A 1 198 ? 23.731 1.990 -26.852 1.00 60.22 198 ALA A O 1
ATOM 1519 N N . VAL A 1 199 ? 24.901 0.900 -25.278 1.00 61.66 199 VAL A N 1
ATOM 1520 C CA . VAL A 1 199 ? 26.226 1.072 -25.893 1.00 61.66 199 VAL A CA 1
ATOM 1521 C C . VAL A 1 199 ? 26.443 0.077 -27.044 1.00 61.66 199 VAL A C 1
ATOM 1523 O O . VAL A 1 199 ? 27.287 0.296 -27.915 1.00 61.66 199 VAL A O 1
ATOM 1526 N N . GLU A 1 200 ? 25.663 -1.007 -27.092 1.00 61.12 200 GLU A N 1
ATOM 1527 C CA . GLU A 1 200 ? 25.740 -1.996 -28.161 1.00 61.12 200 GLU A CA 1
ATOM 1528 C C . GLU A 1 200 ? 24.959 -1.534 -29.398 1.00 61.12 200 GLU A C 1
ATOM 1530 O O . GLU A 1 200 ? 23.762 -1.270 -29.345 1.00 61.12 200 GLU A O 1
ATOM 1535 N N . THR A 1 201 ? 25.641 -1.444 -30.542 1.00 59.84 201 THR A N 1
ATOM 1536 C CA . THR A 1 201 ? 25.067 -0.969 -31.817 1.00 59.84 201 THR A CA 1
ATOM 1537 C C . THR A 1 201 ? 24.693 -2.103 -32.779 1.00 59.84 201 THR A C 1
ATOM 1539 O O . THR A 1 201 ? 24.029 -1.858 -33.785 1.00 59.84 201 THR A O 1
ATOM 1542 N N . ALA A 1 202 ? 25.076 -3.352 -32.480 1.00 60.94 202 ALA A N 1
ATOM 1543 C CA . ALA A 1 202 ? 24.710 -4.539 -33.253 1.00 60.94 202 ALA A CA 1
ATOM 1544 C C . ALA A 1 202 ? 24.816 -5.824 -32.411 1.00 60.94 202 ALA A C 1
ATOM 1546 O O . ALA A 1 202 ? 25.684 -5.935 -31.550 1.00 60.94 202 ALA A O 1
ATOM 1547 N N . GLY A 1 203 ? 23.977 -6.824 -32.708 1.00 67.38 203 GLY A N 1
ATOM 1548 C CA . GLY A 1 203 ? 24.043 -8.159 -32.099 1.00 67.38 203 GLY A CA 1
ATOM 1549 C C . GLY A 1 203 ? 22.945 -8.452 -31.071 1.00 67.38 203 GLY A C 1
ATOM 1550 O O . GLY A 1 203 ? 21.901 -7.802 -31.036 1.00 67.38 203 GLY A O 1
ATOM 1551 N N . VAL A 1 204 ? 23.163 -9.489 -30.254 1.00 66.44 204 VAL A N 1
ATOM 1552 C CA . VAL A 1 204 ? 22.174 -9.993 -29.282 1.00 66.44 204 VAL A CA 1
ATOM 1553 C C . VAL A 1 204 ? 21.922 -8.996 -28.145 1.00 66.44 204 VAL A C 1
ATOM 1555 O O . VAL A 1 204 ? 20.801 -8.947 -27.640 1.00 66.44 204 VAL A O 1
ATOM 1558 N N . GLY A 1 205 ? 22.894 -8.159 -27.766 1.00 64.25 205 GLY A N 1
ATOM 1559 C CA . GLY A 1 205 ? 22.684 -7.195 -26.684 1.00 64.25 205 GLY A CA 1
ATOM 1560 C C . GLY A 1 205 ? 21.739 -6.051 -27.043 1.00 64.25 205 GLY A C 1
ATOM 1561 O O . GLY A 1 205 ? 21.035 -5.579 -26.158 1.00 64.25 205 GLY A O 1
ATOM 1562 N N . VAL A 1 206 ? 21.558 -5.714 -28.328 1.00 63.69 206 VAL A N 1
ATOM 1563 C CA . VAL A 1 206 ? 20.469 -4.813 -28.764 1.00 63.69 206 VAL A CA 1
ATOM 1564 C C . VAL A 1 206 ? 19.101 -5.447 -28.488 1.00 63.69 206 VAL A C 1
ATOM 1566 O O . VAL A 1 206 ? 18.192 -4.792 -27.993 1.00 63.69 206 VAL A O 1
ATOM 1569 N N . LEU A 1 207 ? 18.941 -6.750 -28.732 1.00 64.31 207 LEU A N 1
ATOM 1570 C CA . LEU A 1 207 ? 17.686 -7.450 -28.432 1.00 64.31 207 LEU A CA 1
ATOM 1571 C C . LEU A 1 207 ? 17.449 -7.579 -26.918 1.00 64.31 207 LEU A C 1
ATOM 1573 O O . LEU A 1 207 ? 16.308 -7.475 -26.462 1.00 64.31 207 LEU A O 1
ATOM 1577 N N . LEU A 1 208 ? 18.512 -7.769 -26.130 1.00 66.00 208 LEU A N 1
ATOM 1578 C CA . LEU A 1 208 ? 18.431 -7.821 -24.667 1.00 66.00 208 LEU A CA 1
ATOM 1579 C C . LEU A 1 208 ? 18.132 -6.446 -24.051 1.00 66.00 208 LEU A C 1
ATOM 1581 O O . LEU A 1 208 ? 17.304 -6.385 -23.140 1.00 66.00 208 LEU A O 1
ATOM 1585 N N . SER A 1 209 ? 18.703 -5.358 -24.581 1.00 61.38 209 SER A N 1
ATOM 1586 C CA . SER A 1 209 ? 18.397 -3.976 -24.168 1.00 61.38 209 SER A CA 1
ATOM 1587 C C . SER A 1 209 ? 16.920 -3.637 -24.353 1.00 61.38 209 SER A C 1
ATOM 1589 O O . SER A 1 209 ? 16.340 -2.886 -23.574 1.00 61.38 209 SER A O 1
ATOM 1591 N N . MET A 1 210 ? 16.291 -4.240 -25.363 1.00 63.22 210 MET A N 1
ATOM 1592 C CA . MET A 1 210 ? 14.889 -4.027 -25.696 1.00 63.22 210 MET A CA 1
ATOM 1593 C C . MET A 1 210 ? 13.954 -4.911 -24.866 1.00 63.22 210 MET A C 1
ATOM 1595 O O . MET A 1 210 ? 12.939 -4.433 -24.363 1.00 63.22 210 MET A O 1
ATOM 1599 N N . ALA A 1 211 ? 14.271 -6.198 -24.715 1.00 68.50 211 ALA A N 1
ATOM 1600 C CA . ALA A 1 211 ? 13.368 -7.167 -24.098 1.00 68.50 211 ALA A CA 1
ATOM 1601 C C . ALA A 1 211 ? 13.457 -7.193 -22.562 1.00 68.50 211 ALA A C 1
ATOM 1603 O O . ALA A 1 211 ? 12.432 -7.294 -21.883 1.00 68.50 211 ALA A O 1
ATOM 1604 N N . MET A 1 212 ? 14.663 -7.088 -21.993 1.00 72.31 212 MET A N 1
ATOM 1605 C CA . MET A 1 212 ? 14.880 -7.264 -20.550 1.00 72.31 212 MET A CA 1
ATOM 1606 C C . MET A 1 212 ? 14.175 -6.209 -19.687 1.00 72.31 212 MET A C 1
ATOM 1608 O O . MET A 1 212 ? 13.495 -6.604 -18.736 1.00 72.31 212 MET A O 1
ATOM 1612 N N . PRO A 1 213 ? 14.228 -4.900 -20.009 1.00 72.44 213 PRO A N 1
ATOM 1613 C CA . PRO A 1 213 ? 13.482 -3.882 -19.267 1.00 72.44 213 PRO A CA 1
ATOM 1614 C C . PRO A 1 213 ? 11.977 -4.169 -19.230 1.00 72.44 213 PRO A C 1
ATOM 1616 O O . PRO A 1 213 ? 11.321 -3.940 -18.215 1.00 72.44 213 PRO A O 1
ATOM 1619 N N . ILE A 1 214 ? 11.432 -4.743 -20.309 1.00 72.25 214 ILE A N 1
ATOM 1620 C CA . ILE A 1 214 ? 10.009 -5.073 -20.410 1.00 72.25 214 ILE A CA 1
ATOM 1621 C C . ILE A 1 214 ? 9.639 -6.199 -19.459 1.00 72.25 214 ILE A C 1
ATOM 1623 O O . ILE A 1 214 ? 8.685 -6.075 -18.688 1.00 72.25 214 ILE A O 1
ATOM 1627 N N . PHE A 1 215 ? 10.415 -7.278 -19.465 1.00 75.44 215 PHE A N 1
ATOM 1628 C CA . PHE A 1 215 ? 10.192 -8.380 -18.537 1.00 75.44 215 PHE A CA 1
ATOM 1629 C C . PHE A 1 215 ? 10.328 -7.939 -17.079 1.00 75.44 215 PHE A C 1
ATOM 1631 O O . PHE A 1 215 ? 9.508 -8.344 -16.254 1.00 75.44 215 PHE A O 1
ATOM 1638 N N . ILE A 1 216 ? 11.295 -7.070 -16.768 1.00 78.38 216 ILE A N 1
ATOM 1639 C CA . ILE A 1 216 ? 11.488 -6.527 -15.417 1.00 78.38 216 ILE A CA 1
ATOM 1640 C C . ILE A 1 216 ? 10.247 -5.751 -14.968 1.00 78.38 216 ILE A C 1
ATOM 1642 O O . ILE A 1 216 ? 9.709 -6.022 -13.892 1.00 78.38 216 ILE A O 1
ATOM 1646 N N . ILE A 1 217 ? 9.740 -4.827 -15.788 1.00 75.19 217 ILE A N 1
ATOM 1647 C CA . ILE A 1 217 ? 8.596 -4.006 -15.379 1.00 75.19 217 ILE A CA 1
ATOM 1648 C C . ILE A 1 217 ? 7.313 -4.852 -15.312 1.00 75.19 217 ILE A C 1
ATOM 1650 O O . ILE A 1 217 ? 6.545 -4.702 -14.359 1.00 75.19 217 ILE A O 1
ATOM 1654 N N . LEU A 1 218 ? 7.084 -5.791 -16.240 1.00 78.44 218 LEU A N 1
ATOM 1655 C CA . LEU A 1 218 ? 5.941 -6.717 -16.164 1.00 78.44 218 LEU A CA 1
ATOM 1656 C C . LEU A 1 218 ? 6.001 -7.612 -14.924 1.00 78.44 218 LEU A C 1
ATOM 1658 O O . LEU A 1 218 ? 4.980 -7.835 -14.265 1.00 78.44 218 LEU A O 1
ATOM 1662 N N . TYR A 1 219 ? 7.193 -8.078 -14.561 1.00 83.38 219 TYR A N 1
ATOM 1663 C CA . TYR A 1 219 ? 7.407 -8.818 -13.325 1.00 83.38 219 TYR A CA 1
ATOM 1664 C C . TYR A 1 219 ? 7.084 -7.957 -12.093 1.00 83.38 219 TYR A C 1
ATOM 1666 O O . TYR A 1 219 ? 6.367 -8.406 -11.194 1.00 83.38 219 TYR A O 1
ATOM 1674 N N . CYS A 1 220 ? 7.504 -6.689 -12.078 1.00 83.44 220 CYS A N 1
ATOM 1675 C CA . CYS A 1 220 ? 7.164 -5.735 -11.021 1.00 83.44 220 CYS A CA 1
ATOM 1676 C C . CYS A 1 220 ? 5.660 -5.422 -10.954 1.00 83.44 220 CYS A C 1
ATOM 1678 O O . CYS A 1 220 ? 5.116 -5.331 -9.850 1.00 83.44 220 CYS A O 1
ATOM 1680 N N . PHE A 1 221 ? 4.956 -5.343 -12.090 1.00 82.44 221 PHE A N 1
ATOM 1681 C CA . PHE A 1 221 ? 3.489 -5.270 -12.122 1.00 82.44 221 PHE A CA 1
ATOM 1682 C C . PHE A 1 221 ? 2.853 -6.513 -11.499 1.00 82.44 221 PHE A C 1
ATOM 1684 O O . PHE A 1 221 ? 1.949 -6.381 -10.671 1.00 82.44 221 PHE A O 1
ATOM 1691 N N . GLY A 1 222 ? 3.347 -7.709 -11.827 1.00 83.69 222 GLY A N 1
ATOM 1692 C CA . GLY A 1 222 ? 2.886 -8.960 -11.221 1.00 83.69 222 GLY A CA 1
ATOM 1693 C C . GLY A 1 222 ? 3.085 -8.985 -9.702 1.00 83.69 222 GLY A C 1
ATOM 1694 O O . GLY A 1 222 ? 2.164 -9.333 -8.956 1.00 83.69 222 GLY A O 1
ATOM 1695 N N . ILE A 1 223 ? 4.252 -8.542 -9.223 1.00 86.50 223 ILE A N 1
ATOM 1696 C CA . ILE A 1 223 ? 4.536 -8.403 -7.788 1.00 86.50 223 ILE A CA 1
ATOM 1697 C C . ILE A 1 223 ? 3.585 -7.395 -7.136 1.00 86.50 223 ILE A C 1
ATOM 1699 O O . ILE A 1 223 ? 3.009 -7.698 -6.089 1.00 86.50 223 ILE A O 1
ATOM 1703 N N . GLY A 1 224 ? 3.401 -6.223 -7.747 1.00 83.94 224 GLY A N 1
ATOM 1704 C CA . GLY A 1 224 ? 2.493 -5.189 -7.256 1.00 83.94 224 GLY A CA 1
ATOM 1705 C C . GLY A 1 224 ? 1.059 -5.699 -7.160 1.00 83.94 224 GLY A C 1
ATOM 1706 O O . GLY A 1 224 ? 0.432 -5.614 -6.108 1.00 83.94 224 GLY A O 1
ATOM 1707 N N . ILE A 1 225 ? 0.542 -6.342 -8.203 1.00 85.56 225 ILE A N 1
ATOM 1708 C CA . ILE A 1 225 ? -0.807 -6.919 -8.171 1.00 85.56 225 ILE A CA 1
ATOM 1709 C C . ILE A 1 225 ? -0.922 -7.984 -7.064 1.00 85.56 225 ILE A C 1
ATOM 1711 O O . ILE A 1 225 ? -1.923 -8.019 -6.346 1.00 85.56 225 ILE A O 1
ATOM 1715 N N . GLY A 1 226 ? 0.112 -8.796 -6.839 1.00 85.50 226 GLY A N 1
ATOM 1716 C CA . GLY A 1 226 ? 0.147 -9.809 -5.776 1.00 85.50 226 GLY A CA 1
ATOM 1717 C C . GLY A 1 226 ? 0.439 -9.295 -4.358 1.00 85.50 226 GLY A C 1
ATOM 1718 O O . GLY A 1 226 ? 0.450 -10.099 -3.423 1.00 85.50 226 GLY A O 1
ATOM 1719 N N . MET A 1 227 ? 0.677 -7.993 -4.168 1.00 87.31 227 MET A N 1
ATOM 1720 C CA . MET A 1 227 ? 1.208 -7.444 -2.911 1.00 87.31 227 MET A CA 1
ATOM 1721 C C . MET A 1 227 ? 0.286 -7.651 -1.704 1.00 87.31 227 MET A C 1
ATOM 1723 O O . MET A 1 227 ? 0.755 -7.870 -0.594 1.00 87.31 227 MET A O 1
ATOM 1727 N N . GLU A 1 228 ? -1.029 -7.640 -1.927 1.00 86.31 228 GLU A N 1
ATOM 1728 C CA . GLU A 1 228 ? -2.031 -7.856 -0.876 1.00 86.31 228 GLU A CA 1
ATOM 1729 C C . GLU A 1 228 ? -1.816 -9.193 -0.161 1.00 86.31 228 GLU A C 1
ATOM 1731 O O . GLU A 1 228 ? -1.716 -9.226 1.060 1.00 86.31 228 GLU A O 1
ATOM 1736 N N . LYS A 1 229 ? -1.625 -10.275 -0.925 1.00 86.62 229 LYS A N 1
ATOM 1737 C CA . LYS A 1 229 ? -1.355 -11.605 -0.370 1.00 86.62 229 LYS A CA 1
ATOM 1738 C C . LYS A 1 229 ? -0.016 -11.645 0.370 1.00 86.62 229 LYS A C 1
ATOM 1740 O O . LYS A 1 229 ? 0.072 -12.193 1.460 1.00 86.62 229 LYS A O 1
ATOM 1745 N N . ARG A 1 230 ? 1.024 -11.025 -0.198 1.00 86.06 230 ARG A N 1
ATOM 1746 C CA . ARG A 1 230 ? 2.365 -10.994 0.415 1.00 86.06 230 ARG A CA 1
ATOM 1747 C C . ARG A 1 230 ? 2.352 -10.307 1.778 1.00 86.06 230 ARG A C 1
ATOM 1749 O O . ARG A 1 230 ? 3.027 -10.750 2.699 1.00 86.06 230 ARG A O 1
ATOM 1756 N N . ILE A 1 231 ? 1.572 -9.239 1.909 1.00 86.38 231 ILE A N 1
ATOM 1757 C CA . ILE A 1 231 ? 1.445 -8.501 3.166 1.00 86.38 231 ILE A CA 1
ATOM 1758 C C . ILE A 1 231 ? 0.564 -9.256 4.162 1.00 86.38 231 ILE A C 1
ATOM 1760 O O . ILE A 1 231 ? 0.865 -9.252 5.354 1.00 86.38 231 ILE A O 1
ATOM 1764 N N . GLU A 1 232 ? -0.480 -9.946 3.697 1.00 84.75 232 GLU A N 1
ATOM 1765 C CA . GLU A 1 232 ? -1.266 -10.855 4.543 1.00 84.75 232 GLU A CA 1
ATOM 1766 C C . GLU A 1 232 ? -0.396 -11.935 5.186 1.00 84.75 232 GLU A C 1
ATOM 1768 O O . GLU A 1 232 ? -0.494 -12.148 6.403 1.00 84.75 232 GLU A O 1
ATOM 1773 N N . ASP A 1 233 ? 0.474 -12.552 4.384 1.00 84.38 233 ASP A N 1
ATOM 1774 C CA . ASP A 1 233 ? 1.436 -13.560 4.826 1.00 84.38 233 ASP A CA 1
ATOM 1775 C C . ASP A 1 233 ? 2.462 -12.949 5.799 1.00 84.38 233 ASP A C 1
ATOM 1777 O O . ASP A 1 233 ? 2.704 -13.506 6.870 1.00 84.38 233 ASP A O 1
ATOM 1781 N N . PHE A 1 234 ? 3.000 -11.763 5.487 1.00 84.12 234 PHE A N 1
ATOM 1782 C CA . PHE A 1 234 ? 3.975 -11.062 6.333 1.00 84.12 234 PHE A CA 1
ATOM 1783 C C . PHE A 1 234 ? 3.436 -10.719 7.727 1.00 84.12 234 PHE A C 1
ATOM 1785 O O . PHE A 1 234 ? 4.129 -10.908 8.724 1.00 84.12 234 PHE A O 1
ATOM 1792 N N . MET A 1 235 ? 2.193 -10.245 7.829 1.00 80.81 235 MET A N 1
ATOM 1793 C CA . MET A 1 235 ? 1.603 -9.903 9.131 1.00 80.81 235 MET A CA 1
ATOM 1794 C C . MET A 1 235 ? 1.070 -11.125 9.891 1.00 80.81 235 MET A C 1
ATOM 1796 O O . MET A 1 235 ? 0.461 -10.962 10.949 1.00 80.81 235 MET A O 1
ATOM 1800 N N . GLY A 1 236 ? 1.225 -12.341 9.353 1.00 71.31 236 GLY A N 1
ATOM 1801 C CA . GLY A 1 236 ? 0.671 -13.557 9.956 1.00 71.31 236 GLY A CA 1
ATOM 1802 C C . GLY A 1 236 ? -0.859 -13.538 10.059 1.00 71.31 236 GLY A C 1
ATOM 1803 O O . GLY A 1 236 ? -1.438 -14.256 10.871 1.00 71.31 236 GLY A O 1
ATOM 1804 N N . THR A 1 237 ? -1.515 -12.692 9.258 1.00 63.66 237 THR A N 1
ATOM 1805 C CA . THR A 1 237 ? -2.982 -12.554 9.196 1.00 63.66 237 THR A CA 1
ATOM 1806 C C . THR A 1 237 ? -3.602 -13.382 8.081 1.00 63.66 237 THR A C 1
ATOM 1808 O O . THR A 1 237 ? -4.827 -13.512 8.023 1.00 63.66 237 THR A O 1
ATOM 1811 N N . GLY A 1 238 ? -2.765 -13.947 7.205 1.00 54.31 238 GLY A N 1
ATOM 1812 C CA . GLY A 1 238 ? -3.171 -14.956 6.246 1.00 54.31 238 GLY A CA 1
ATOM 1813 C C . GLY A 1 238 ? -3.850 -16.096 6.990 1.00 54.31 238 GLY A C 1
ATOM 1814 O O . GLY A 1 238 ? -3.287 -16.670 7.925 1.00 54.31 238 GLY A O 1
ATOM 1815 N N . GLN A 1 239 ? -5.088 -16.408 6.605 1.00 48.34 239 GLN A N 1
ATOM 1816 C CA . GLN A 1 239 ? -5.725 -17.622 7.085 1.00 48.34 239 GLN A CA 1
ATOM 1817 C C . GLN A 1 239 ? -4.768 -18.774 6.790 1.00 48.34 239 GLN A C 1
ATOM 1819 O O . GLN A 1 239 ? -4.477 -19.046 5.624 1.00 48.34 239 GLN A O 1
ATOM 1824 N N . LYS A 1 240 ? -4.274 -19.447 7.839 1.00 40.69 240 LYS A N 1
ATOM 1825 C CA . LYS A 1 240 ? -3.733 -20.795 7.686 1.00 40.69 240 LYS A CA 1
ATOM 1826 C C . LYS A 1 240 ? -4.835 -21.572 6.981 1.00 40.69 240 LYS A C 1
ATOM 1828 O O . LYS A 1 240 ? -5.855 -21.861 7.605 1.00 40.69 240 LYS A O 1
ATOM 1833 N N . LYS A 1 241 ? -4.664 -21.827 5.681 1.00 40.50 241 LYS A N 1
ATOM 1834 C CA . LYS A 1 241 ? -5.449 -22.837 4.980 1.00 40.50 241 LYS A CA 1
ATOM 1835 C C . LYS A 1 241 ? -5.253 -24.111 5.797 1.00 40.50 241 LYS A C 1
ATOM 1837 O O . LYS A 1 241 ? -4.152 -24.656 5.818 1.00 40.50 241 LYS A O 1
ATOM 1842 N N . ARG A 1 242 ? -6.267 -24.445 6.590 1.00 34.47 242 ARG A N 1
ATOM 1843 C CA . ARG A 1 242 ? -6.463 -25.803 7.075 1.00 34.47 242 ARG A CA 1
ATOM 1844 C C . ARG A 1 242 ? -6.810 -26.667 5.876 1.00 34.47 242 ARG A C 1
ATOM 1846 O O . ARG A 1 242 ? -7.521 -26.144 4.987 1.00 34.47 242 ARG A O 1
#

Foldseek 3Di:
DVVVVVVVVVVVVVVVVCDPADPVNVVLVVVLVVLLVVLVVCLVCLLVVLVVLLVLLVCLLVCLLVVLCVVCQVVCPPPPVNVCSVVVVNLVVVLLCLLVVLVPPDDDVVVVVNVVLNVVCVVLVVLLVVLLVVLSVVSVVLSVCRSVLSVVCSDRPSVCSNVVSVLSSVLSSVLSNLLRNLQSVLSVVLVVLLVVLSVDPDDDSSVCSNVVSSVSNVVSSVCSSCSSVVSCVVVVVPPPPD

Radius of gyration: 26.03 Å; chains: 1; bounding box: 60×42×80 Å